Protein 2Q9R (pdb70)

Solvent-accessible surface area: 9948 Å² total

Sequence (192 aa):
KTGFFKRLKALTLPQKQLFATALCQRLPNYQLFSEVCEFGDPAVLSSTALELLWQSLYDPKLKFNIDVVHLQRLEEDNTPEPADFEAYGVYPADAVVAISTLLGAIQGKIEEDIVNISKLSSSTVANYIEAISDVDLVDEALDDDFVFAHEVEEEKELQNSSLLEIIIEENPKITAELVKGLRKDIIETGVSNIGISV

InterPro domains:
  IPR007338 Protein of unknown function DUF416 [PF04222] (7-197)
  IPR023381 YP001051499.1-like domain superfamily [G3DSA:1.20.1590.10] (1-198)

CATH classification: 1.20.1590.10

Structure (mmCIF, N/CA/C/O backbone):
data_2Q9R
#
_entry.id   2Q9R
#
_cell.length_a   68.570
_cell.length_b   77.140
_cell.length_c   87.170
_cell.angle_alpha   90.000
_cell.angle_beta   90.000
_cell.angle_gamma   90.000
#
_symmetry.space_group_name_H-M   'C 2 2 21'
#
loop_
_entity.id
_entity.type
_entity.pdbx_description
1 polymer 'Protein of unknown function'
2 non-polymer 'SULFATE ION'
3 non-polymer 'ACETATE ION'
4 non-polymer 'BENZOIC ACID'
5 non-polymer GLYCEROL
6 water water
#
loop_
_atom_site.group_PDB
_atom_site.id
_atom_site.type_symbol
_atom_site.label_atom_id
_atom_site.label_alt_id
_atom_site.label_comp_id
_atom_site.label_asym_id
_atom_site.label_entity_id
_atom_site.label_seq_id
_atom_site.pdbx_PDB_ins_code
_atom_site.Cartn_x
_atom_site.Cartn_y
_atom_site.Cartn_z
_atom_site.occupancy
_atom_site.B_iso_or_equiv
_atom_site.auth_seq_id
_atom_site.auth_comp_id
_atom_site.auth_asym_id
_atom_site.auth_atom_id
_atom_site.pdbx_PDB_model_num
ATOM 1 N N . LYS A 1 5 ? 29.075 19.289 17.856 1.00 72.10 4 LYS A N 1
ATOM 2 C CA . LYS A 1 5 ? 29.111 18.758 16.454 1.00 73.07 4 LYS A CA 1
ATOM 3 C C . LYS A 1 5 ? 30.329 17.833 16.218 1.00 72.55 4 LYS A C 1
ATOM 4 O O . LYS A 1 5 ? 31.349 17.917 16.918 1.00 71.87 4 LYS A O 1
ATOM 6 N N . THR A 1 6 ? 30.197 16.939 15.237 1.00 71.53 5 THR A N 1
ATOM 7 C CA . THR A 1 6 ? 31.323 16.122 14.766 1.00 69.37 5 THR A CA 1
ATOM 8 C C . THR A 1 6 ? 32.276 17.034 13.984 1.00 66.31 5 THR A C 1
ATOM 9 O O . THR A 1 6 ? 31.859 18.074 13.462 1.00 65.73 5 THR A O 1
ATOM 13 N N . GLY A 1 7 ? 33.553 16.647 13.941 1.00 62.87 6 GLY A N 1
ATOM 14 C CA . GLY A 1 7 ? 34.600 17.438 13.317 1.00 57.02 6 GLY A CA 1
ATOM 15 C C . GLY A 1 7 ? 34.487 17.396 11.805 1.00 53.52 6 GLY A C 1
ATOM 16 O O . GLY A 1 7 ? 33.984 16.439 11.226 1.00 48.01 6 GLY A O 1
ATOM 17 N N . PHE A 1 8 ? 34.959 18.459 11.176 1.00 51.85 7 PHE A N 1
ATOM 18 C CA . PHE A 1 8 ? 34.982 18.549 9.732 1.00 49.42 7 PHE A CA 1
ATOM 19 C C . PHE A 1 8 ? 35.597 17.309 9.077 1.00 47.26 7 PHE A C 1
ATOM 20 O O . PHE A 1 8 ? 35.002 16.741 8.142 1.00 46.45 7 PHE A O 1
ATOM 28 N N . PHE A 1 9 ? 36.753 16.854 9.551 1.00 44.79 8 PHE A N 1
ATOM 29 C CA . PHE A 1 9 ? 37.406 15.734 8.861 1.00 47.42 8 PHE A CA 1
ATOM 30 C C . PHE A 1 9 ? 36.785 14.417 9.159 1.00 46.50 8 PHE A C 1
ATOM 31 O O . PHE A 1 9 ? 36.840 13.521 8.314 1.00 45.58 8 PHE A O 1
ATOM 39 N N . LYS A 1 10 ? 36.209 14.255 10.350 1.00 45.66 9 LYS A N 1
ATOM 40 C CA . LYS A 1 10 ? 35.493 13.008 10.609 1.00 44.18 9 LYS A CA 1
ATOM 41 C C . LYS A 1 10 ? 34.297 12.915 9.625 1.00 44.58 9 LYS A C 1
ATOM 42 O O . LYS A 1 10 ? 33.941 11.826 9.175 1.00 43.60 9 LYS A O 1
ATOM 44 N N . ARG A 1 11 ? 33.703 14.066 9.293 1.00 42.28 10 ARG A N 1
ATOM 45 C CA . ARG A 1 11 ? 32.497 14.135 8.460 1.00 43.98 10 ARG A CA 1
ATOM 46 C C . ARG A 1 11 ? 32.864 13.919 6.996 1.00 43.69 10 ARG A C 1
ATOM 47 O O . ARG A 1 11 ? 32.195 13.183 6.230 1.00 41.77 10 ARG A O 1
ATOM 55 N N . LEU A 1 12 ? 33.993 14.492 6.628 1.00 40.59 11 LEU A N 1
ATOM 56 C CA . LEU A 1 12 ? 34.523 14.319 5.289 1.00 42.99 11 LEU A CA 1
ATOM 57 C C . LEU A 1 12 ? 34.879 12.859 5.055 1.00 41.31 11 LEU A C 1
ATOM 58 O O . LEU A 1 12 ? 34.547 12.270 4.007 1.00 43.32 11 LEU A O 1
ATOM 63 N N . LYS A 1 13 ? 35.515 12.244 6.039 1.00 42.66 12 LYS A N 1
ATOM 64 C CA . LYS A 1 13 ? 35.918 10.842 5.907 1.00 43.92 12 LYS A CA 1
ATOM 65 C C . LYS A 1 13 ? 34.699 9.889 5.877 1.00 43.95 12 LYS A C 1
ATOM 66 O O . LYS A 1 13 ? 34.742 8.825 5.250 1.00 44.22 12 LYS A O 1
ATOM 72 N N . ALA A 1 14 ? 33.630 10.291 6.556 1.00 41.27 13 ALA A N 1
ATOM 73 C CA . ALA A 1 14 ? 32.376 9.531 6.578 1.00 41.63 13 ALA A CA 1
ATOM 74 C C . ALA A 1 14 ? 31.603 9.571 5.256 1.00 41.62 13 ALA A C 1
ATOM 75 O O . ALA A 1 14 ? 30.722 8.758 5.035 1.00 42.15 13 ALA A O 1
ATOM 77 N N . LEU A 1 15 ? 31.956 10.463 4.349 1.00 38.88 14 LEU A N 1
ATOM 78 C CA . LEU A 1 15 ? 31.359 10.430 3.014 1.00 40.99 14 LEU A CA 1
ATOM 79 C C . LEU A 1 15 ? 31.619 9.123 2.257 1.00 45.42 14 LEU A C 1
ATOM 80 O O . LEU A 1 15 ? 32.648 8.454 2.458 1.00 46.98 14 LEU A O 1
ATOM 85 N N . THR A 1 16 ? 30.688 8.761 1.376 1.00 44.71 15 THR A N 1
ATOM 86 C CA . THR A 1 16 ? 30.921 7.666 0.431 1.00 42.47 15 THR A CA 1
ATOM 87 C C . THR A 1 16 ? 31.935 8.136 -0.618 1.00 44.18 15 THR A C 1
ATOM 88 O O . THR A 1 16 ? 32.201 9.358 -0.752 1.00 40.06 15 THR A O 1
ATOM 92 N N . LEU A 1 17 ? 32.505 7.184 -1.354 1.00 41.63 16 LEU A N 1
ATOM 93 C CA . LEU A 1 17 ? 33.461 7.532 -2.416 1.00 44.61 16 LEU A CA 1
ATOM 94 C C . LEU A 1 17 ? 32.916 8.583 -3.409 1.00 43.92 16 LEU A C 1
ATOM 95 O O . LEU A 1 17 ? 33.588 9.575 -3.680 1.00 43.70 16 LEU A O 1
ATOM 100 N N . PRO A 1 18 ? 31.714 8.364 -3.958 1.00 43.10 17 PRO A N 1
ATOM 101 C CA . PRO A 1 18 ? 31.146 9.363 -4.873 1.00 43.13 17 PRO A CA 1
ATOM 102 C C . PRO A 1 18 ? 30.910 10.734 -4.224 1.00 40.97 17 PRO A C 1
ATOM 103 O O . PRO A 1 18 ? 31.186 11.744 -4.861 1.00 40.27 17 PRO A O 1
ATOM 107 N N . GLN A 1 19 ? 30.480 10.764 -2.952 1.00 40.09 18 GLN A N 1
ATOM 108 C CA . GLN A 1 19 ? 30.316 12.009 -2.212 1.00 40.35 18 GLN A CA 1
ATOM 109 C C . GLN A 1 19 ? 31.655 12.754 -2.075 1.00 38.90 18 GLN A C 1
ATOM 110 O O . GLN A 1 19 ? 31.713 13.923 -2.324 1.00 39.71 18 GLN A O 1
ATOM 116 N N . LYS A 1 20 ? 32.703 12.032 -1.665 1.00 40.72 19 LYS A N 1
ATOM 117 C CA . LYS A 1 20 ? 34.081 12.568 -1.615 1.00 41.91 19 LYS A CA 1
ATOM 118 C C . LYS A 1 20 ? 34.574 13.123 -2.950 1.00 40.71 19 LYS A C 1
ATOM 119 O O . LYS A 1 20 ? 35.149 14.234 -3.026 1.00 39.89 19 LYS A O 1
ATOM 125 N N . GLN A 1 21 ? 34.330 12.350 -3.990 1.00 40.60 20 GLN A N 1
ATOM 126 C CA . GLN A 1 21 ? 34.755 12.697 -5.343 1.00 42.43 20 GLN A CA 1
ATOM 127 C C . GLN A 1 21 ? 34.092 13.975 -5.812 1.00 41.41 20 GLN A C 1
ATOM 128 O O . GLN A 1 21 ? 34.753 14.874 -6.398 1.00 41.47 20 GLN A O 1
ATOM 134 N N . LEU A 1 22 ? 32.794 14.104 -5.526 1.00 41.51 21 LEU A N 1
ATOM 135 C CA . LEU A 1 22 ? 32.081 15.363 -5.810 1.00 39.83 21 LEU A CA 1
ATOM 136 C C . LEU A 1 22 ? 32.692 16.565 -5.075 1.00 39.39 21 LEU A C 1
ATOM 137 O O . LEU A 1 22 ? 32.964 17.636 -5.687 1.00 38.29 21 LEU A O 1
ATOM 142 N N . PHE A 1 23 ? 32.857 16.412 -3.757 1.00 41.09 22 PHE A N 1
ATOM 143 C CA . PHE A 1 23 ? 33.483 17.437 -2.912 1.00 41.14 22 PHE A CA 1
ATOM 144 C C . PHE A 1 23 ? 34.820 17.928 -3.500 1.00 41.67 22 PHE A C 1
ATOM 145 O O . PHE A 1 23 ? 35.072 19.143 -3.639 1.00 37.74 22 PHE A O 1
ATOM 153 N N . ALA A 1 24 ? 35.692 16.967 -3.799 1.00 40.43 23 ALA A N 1
ATOM 154 C CA . ALA A 1 24 ? 37.045 17.242 -4.318 1.00 40.61 23 ALA A CA 1
ATOM 155 C C . ALA A 1 24 ? 37.019 17.825 -5.743 1.00 37.85 23 ALA A C 1
ATOM 156 O O . ALA A 1 24 ? 37.780 18.751 -6.080 1.00 40.86 23 ALA A O 1
ATOM 158 N N . THR A 1 25 ? 36.112 17.342 -6.578 1.00 36.43 24 THR A N 1
ATOM 159 C CA . THR A 1 25 ? 35.949 17.902 -7.927 1.00 36.85 24 THR A CA 1
ATOM 160 C C . THR A 1 25 ? 35.574 19.374 -7.852 1.00 38.69 24 THR A C 1
ATOM 161 O O . THR A 1 25 ? 36.186 20.179 -8.533 1.00 40.02 24 THR A O 1
ATOM 165 N N . ALA A 1 26 ? 34.578 19.689 -7.019 1.00 36.30 25 ALA A N 1
ATOM 166 C CA . ALA A 1 26 ? 34.134 21.077 -6.815 1.00 38.89 25 ALA A CA 1
ATOM 167 C C . ALA A 1 26 ? 35.304 21.986 -6.338 1.00 40.51 25 ALA A C 1
ATOM 168 O O . ALA A 1 26 ? 35.483 23.120 -6.817 1.00 46.43 25 ALA A O 1
ATOM 170 N N . LEU A 1 27 ? 36.066 21.524 -5.351 1.00 42.39 26 LEU A N 1
ATOM 171 C CA . LEU A 1 27 ? 37.265 22.242 -4.931 1.00 42.68 26 LEU A CA 1
ATOM 172 C C . LEU A 1 27 ? 38.302 22.409 -6.057 1.00 40.33 26 LEU A C 1
ATOM 173 O O . LEU A 1 27 ? 38.949 23.420 -6.144 1.00 34.73 26 LEU A O 1
ATOM 178 N N . CYS A 1 28 ? 38.475 21.434 -6.919 1.00 39.56 27 CYS A N 1
ATOM 179 C CA . CYS A 1 28 ? 39.493 21.550 -7.958 1.00 43.44 27 CYS A CA 1
ATOM 180 C C . CYS A 1 28 ? 39.060 22.547 -8.994 1.00 42.53 27 CYS A C 1
ATOM 181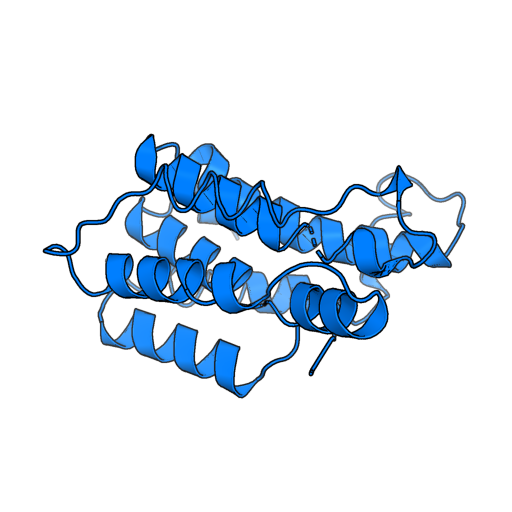 O O . CYS A 1 28 ? 39.875 23.264 -9.513 1.00 42.83 27 CYS A O 1
ATOM 184 N N . GLN A 1 29 ? 37.763 22.555 -9.306 1.00 41.35 28 GLN A N 1
ATOM 185 C CA . GLN A 1 29 ? 37.219 23.494 -10.243 1.00 40.15 28 GLN A CA 1
ATOM 186 C C . GLN A 1 29 ? 37.467 24.919 -9.745 1.00 41.94 28 GLN A C 1
ATOM 187 O O . GLN A 1 29 ? 37.816 25.762 -10.509 1.00 39.40 28 GLN A O 1
ATOM 193 N N . ARG A 1 30 ? 37.268 25.150 -8.462 1.00 41.64 29 ARG A N 1
ATOM 194 C CA . ARG A 1 30 ? 37.409 26.463 -7.872 1.00 42.38 29 ARG A CA 1
ATOM 195 C C . ARG A 1 30 ? 38.831 27.060 -7.963 1.00 39.39 29 ARG A C 1
ATOM 196 O O . ARG A 1 30 ? 38.992 28.268 -8.038 1.00 45.70 29 ARG A O 1
ATOM 212 N N . LEU A 1 32 ? 40.858 26.691 -10.612 1.00 39.22 31 LEU A N 1
ATOM 213 C CA . LEU A 1 32 ? 41.279 26.944 -11.982 1.00 39.18 31 LEU A CA 1
ATOM 214 C C . LEU A 1 32 ? 41.781 28.377 -12.305 1.00 41.40 31 LEU A C 1
ATOM 215 O O . LEU A 1 32 ? 42.757 28.548 -13.037 1.00 41.81 31 LEU A O 1
ATOM 220 N N . PRO A 1 33 ? 41.070 29.408 -11.843 1.00 42.29 32 PRO A N 1
ATOM 221 C CA . PRO A 1 33 ? 41.547 30.771 -12.130 1.00 42.73 32 PRO A CA 1
ATOM 222 C C . PRO A 1 33 ? 42.994 31.047 -11.738 1.00 42.35 32 PRO A C 1
ATOM 223 O O . PRO A 1 33 ? 43.672 31.857 -12.372 1.00 42.35 32 PRO A O 1
ATOM 227 N N . ASN A 1 34 ? 43.466 30.385 -10.691 1.00 39.84 33 ASN A N 1
ATOM 228 C CA . ASN A 1 34 ? 44.821 30.552 -10.278 1.00 40.52 33 ASN A CA 1
ATOM 229 C C . ASN A 1 34 ? 45.772 30.114 -11.398 1.00 40.51 33 ASN A C 1
ATOM 230 O O . ASN A 1 34 ? 46.757 30.784 -11.689 1.00 42.34 33 ASN A O 1
ATOM 235 N N . TYR A 1 35 ? 45.492 28.973 -12.010 1.00 39.41 34 TYR A N 1
ATOM 236 C CA . TYR A 1 35 ? 46.350 28.456 -13.092 1.00 42.94 34 TYR A CA 1
ATOM 237 C C . TYR A 1 35 ? 46.218 29.377 -14.301 1.00 42.94 34 TYR A C 1
ATOM 238 O O . TYR A 1 35 ? 47.213 29.795 -14.906 1.00 42.01 34 TYR A O 1
ATOM 247 N N . GLN A 1 36 ? 44.986 29.804 -14.575 1.00 43.13 35 GLN A N 1
ATOM 248 C CA . GLN A 1 36 ? 44.731 30.650 -15.727 1.00 44.69 35 GLN A CA 1
ATOM 249 C C . GLN A 1 36 ? 45.500 31.966 -15.614 1.00 43.84 35 GLN A C 1
ATOM 250 O O . GLN A 1 36 ? 46.110 32.421 -16.584 1.00 44.22 35 GLN A O 1
ATOM 256 N N . LEU A 1 37 ? 45.449 32.582 -14.447 1.00 42.40 36 LEU A N 1
ATOM 257 C CA . LEU A 1 37 ? 46.109 33.865 -14.261 1.00 42.97 36 LEU A CA 1
ATOM 258 C C . LEU A 1 37 ? 47.637 33.705 -14.408 1.00 43.20 36 LEU A C 1
ATOM 259 O O . LEU A 1 37 ? 48.283 34.438 -15.134 1.00 46.14 36 LEU A O 1
ATOM 264 N N . PHE A 1 38 ? 48.206 32.740 -13.698 1.00 42.59 37 PHE A N 1
ATO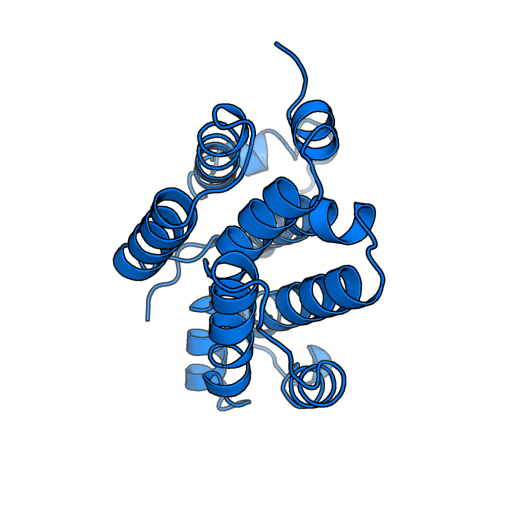M 265 C CA . PHE A 1 38 ? 49.625 32.481 -13.784 1.00 42.04 37 PHE A CA 1
ATOM 266 C C . PHE A 1 38 ? 50.083 32.257 -15.236 1.00 40.42 37 PHE A C 1
ATOM 267 O O . PHE A 1 38 ? 51.120 32.768 -15.676 1.00 38.17 37 PHE A O 1
ATOM 275 N N . SER A 1 39 ? 49.312 31.458 -15.950 1.00 41.38 38 SER A N 1
ATOM 276 C CA . SER A 1 39 ? 49.674 31.018 -17.277 1.00 44.47 38 SER A CA 1
ATOM 277 C C . SER A 1 39 ? 49.736 32.196 -18.220 1.00 46.12 38 SER A C 1
ATOM 278 O O . SER A 1 39 ? 50.613 32.281 -19.094 1.00 46.75 38 SER A O 1
ATOM 281 N N . GLU A 1 40 ? 48.798 33.110 -18.028 1.00 45.83 39 GLU A N 1
ATOM 282 C CA . GLU A 1 40 ? 48.693 34.264 -18.859 1.00 47.19 39 GLU A CA 1
ATOM 283 C C . GLU A 1 40 ? 49.799 35.248 -18.524 1.00 46.54 39 GLU A C 1
ATOM 284 O O . GLU A 1 40 ? 50.468 35.754 -19.404 1.00 44.36 39 GLU A O 1
ATOM 290 N N . VAL A 1 41 ? 50.009 35.491 -17.235 1.00 44.04 40 VAL A N 1
ATOM 291 C CA . VAL A 1 41 ? 50.997 36.443 -16.791 1.00 45.08 40 VAL A CA 1
ATOM 292 C C . VAL A 1 41 ? 52.424 35.947 -17.021 1.00 44.72 40 VAL A C 1
ATOM 293 O O . VAL A 1 41 ? 53.279 36.692 -17.427 1.00 46.06 40 VAL A O 1
ATOM 297 N N . CYS A 1 42 ? 52.686 34.701 -16.699 1.00 45.55 41 CYS A N 1
ATOM 298 C CA . CYS A 1 42 ? 54.045 34.186 -16.800 1.00 44.90 41 CYS A CA 1
ATOM 299 C C . CYS A 1 42 ? 54.308 33.439 -18.120 1.00 45.13 41 CYS A C 1
ATOM 300 O O . CYS A 1 42 ? 55.398 32.943 -18.310 1.00 41.99 41 CYS A O 1
ATOM 303 N N . GLU A 1 43 ? 53.312 33.403 -19.011 1.00 44.55 42 GLU A N 1
ATOM 304 C CA . GLU A 1 43 ? 53.426 32.822 -20.361 1.00 47.26 42 GLU A CA 1
ATOM 305 C C . GLU A 1 43 ? 53.911 31.381 -20.259 1.00 46.29 42 GLU A C 1
ATOM 306 O O . GLU A 1 43 ? 54.929 31.015 -20.832 1.00 45.36 42 GLU A O 1
ATOM 312 N N . PHE A 1 44 ? 53.183 30.600 -19.461 1.00 43.77 43 PHE A N 1
ATOM 313 C CA . PHE A 1 44 ? 53.477 29.200 -19.236 1.00 43.79 43 PHE A CA 1
ATOM 314 C C . PHE A 1 44 ? 52.216 28.353 -19.347 1.00 42.56 43 PHE A C 1
ATOM 315 O O . PHE A 1 44 ? 51.180 28.702 -18.801 1.00 45.24 43 PHE A O 1
ATOM 323 N N . GLY A 1 45 ? 52.325 27.234 -20.054 1.00 42.38 44 GLY A N 1
ATOM 324 C CA . GLY A 1 45 ? 51.362 26.144 -19.948 1.00 41.86 44 GLY A CA 1
ATOM 325 C C . GLY A 1 45 ? 50.101 26.382 -20.735 1.00 42.14 44 GLY A C 1
ATOM 326 O O . GLY A 1 45 ? 49.928 27.411 -21.390 1.00 43.73 44 GLY A O 1
ATOM 327 N N . ASP A 1 46 ? 49.200 25.429 -20.649 1.00 41.04 45 ASP A N 1
ATOM 328 C CA . ASP A 1 46 ? 47.955 25.495 -21.378 1.00 43.96 45 ASP A CA 1
ATOM 329 C C . ASP A 1 46 ? 46.765 25.155 -20.463 1.00 42.62 45 ASP A C 1
ATOM 330 O O . ASP A 1 46 ? 46.515 23.972 -20.185 1.00 41.65 45 ASP A O 1
ATOM 335 N N . PRO A 1 47 ? 46.023 26.176 -20.013 1.00 44.00 46 PRO A N 1
ATOM 336 C CA . PRO A 1 47 ? 44.875 25.961 -19.104 1.00 44.65 46 PRO A CA 1
ATOM 337 C C . PRO A 1 47 ? 43.791 25.003 -19.599 1.00 46.57 46 PRO A C 1
ATOM 338 O O . PRO A 1 47 ? 43.109 24.374 -18.781 1.00 46.24 46 PRO A O 1
ATOM 342 N N . ALA A 1 48 ? 43.684 24.842 -20.917 1.00 42.26 47 ALA A N 1
ATOM 343 C CA . ALA A 1 48 ? 42.698 23.939 -21.521 1.00 42.05 47 ALA A CA 1
ATOM 344 C C . ALA A 1 48 ? 42.949 22.476 -21.142 1.00 39.70 47 ALA A C 1
ATOM 345 O O . ALA A 1 48 ? 42.040 21.639 -21.164 1.00 42.88 47 ALA A O 1
ATOM 347 N N . VAL A 1 49 ? 44.195 22.150 -20.814 1.00 41.27 48 VAL A N 1
ATOM 348 C CA . VAL A 1 49 ? 44.519 20.797 -20.348 1.00 39.70 48 VAL A CA 1
ATOM 349 C C . VAL A 1 49 ? 43.840 20.511 -19.004 1.00 43.99 48 VAL A C 1
ATOM 350 O O . VAL A 1 49 ? 43.308 19.397 -18.782 1.00 42.14 48 VAL A O 1
ATOM 354 N N . LEU A 1 50 ? 43.838 21.521 -18.127 1.00 42.82 49 LEU A N 1
ATOM 355 C CA . LEU A 1 50 ? 43.175 21.444 -16.833 1.00 43.26 49 LEU A CA 1
ATOM 356 C C . LEU A 1 50 ? 41.660 21.492 -17.008 1.00 44.97 49 LEU A C 1
ATOM 357 O O . LEU A 1 50 ? 40.962 20.713 -16.377 1.00 44.73 49 LEU A O 1
ATOM 362 N N . SER A 1 51 ? 41.139 22.381 -17.861 1.00 45.39 50 SER A N 1
ATOM 363 C CA A SER A 1 51 ? 39.689 22.450 -18.023 0.50 45.43 50 SER A CA 1
ATOM 364 C CA B SER A 1 51 ? 39.693 22.473 -18.102 0.50 45.22 50 SER A CA 1
ATOM 365 C C . SER A 1 51 ? 39.121 21.188 -18.683 1.00 44.84 50 SER A C 1
ATOM 366 O O . SER A 1 51 ? 38.015 20.786 -18.347 1.00 43.50 50 SER A O 1
ATOM 371 N N . THR A 1 52 ? 39.877 20.566 -19.593 1.00 44.70 51 THR A N 1
ATOM 372 C CA . THR A 1 52 ? 39.475 19.306 -20.205 1.00 44.58 51 THR A CA 1
ATOM 373 C C . THR A 1 52 ? 39.419 18.195 -19.163 1.00 43.02 51 THR A C 1
ATOM 374 O O . THR A 1 52 ? 38.475 17.418 -19.125 1.00 43.27 51 THR A O 1
ATOM 378 N N . ALA A 1 53 ? 40.451 18.106 -18.339 1.00 43.00 52 ALA A N 1
ATOM 379 C CA . ALA A 1 53 ? 40.438 17.177 -17.228 1.00 42.39 52 ALA A CA 1
ATOM 380 C C . ALA A 1 53 ? 39.240 17.438 -16.307 1.00 40.47 52 ALA A C 1
ATOM 381 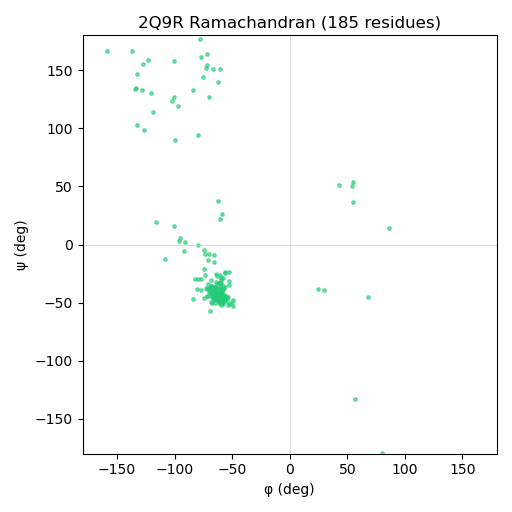O O . ALA A 1 53 ? 38.530 16.511 -15.908 1.00 44.46 52 ALA A O 1
ATOM 383 N N . LEU A 1 54 ? 38.980 18.694 -16.009 1.00 41.99 53 LEU A N 1
ATOM 384 C CA . LEU A 1 54 ? 37.845 19.018 -15.129 1.00 42.25 53 LEU A CA 1
ATOM 385 C C . LEU A 1 54 ? 36.486 18.573 -15.688 1.00 42.01 53 LEU A C 1
ATOM 386 O O . LEU A 1 54 ? 35.637 18.097 -14.944 1.00 43.86 53 LEU A O 1
ATOM 391 N N . GLU A 1 55 ? 36.284 18.748 -16.989 1.00 42.06 54 GLU A N 1
ATOM 392 C CA . GLU A 1 55 ? 35.046 18.433 -17.624 1.00 41.60 54 GLU A CA 1
ATOM 393 C C . GLU A 1 55 ? 34.821 16.921 -17.590 1.00 41.15 54 GLU A C 1
ATOM 394 O O . GLU A 1 55 ? 33.718 16.472 -17.339 1.00 38.65 54 GLU A O 1
ATOM 400 N N . LEU A 1 56 ? 35.894 16.155 -17.788 1.00 37.32 55 LEU A N 1
ATOM 401 C CA . LEU A 1 56 ? 35.855 14.710 -17.634 1.00 39.41 55 LEU A CA 1
ATOM 402 C C . LEU A 1 56 ? 35.592 14.309 -16.181 1.00 39.00 55 LEU A C 1
ATOM 403 O O . LEU A 1 56 ? 34.840 13.380 -15.931 1.00 40.14 55 LEU A O 1
ATOM 408 N N . LEU A 1 57 ? 36.161 15.020 -15.205 1.00 41.49 56 LEU A N 1
ATOM 409 C CA . LEU A 1 57 ? 35.831 14.726 -13.804 1.00 41.63 56 LEU A CA 1
ATOM 410 C C . LEU A 1 57 ? 34.352 15.008 -13.506 1.00 42.88 56 LEU A C 1
ATOM 411 O O . LEU A 1 57 ? 33.690 14.225 -12.806 1.00 47.53 56 LEU A O 1
ATOM 416 N N . TRP A 1 58 ? 33.829 16.109 -14.025 1.00 44.71 57 TRP A N 1
ATOM 417 C CA . TRP A 1 58 ? 32.404 16.388 -13.834 1.00 43.48 57 TRP A CA 1
ATOM 418 C C . TRP A 1 58 ? 31.557 15.281 -14.475 1.00 44.56 57 TRP A C 1
ATOM 419 O O . TRP A 1 58 ? 30.625 14.769 -13.846 1.00 44.25 57 TRP A O 1
ATOM 430 N N . GLN A 1 59 ? 31.867 14.938 -15.731 1.00 44.34 58 GLN A N 1
ATOM 431 C CA . GLN A 1 59 ? 31.118 13.899 -16.428 1.00 46.36 58 GLN A CA 1
ATOM 432 C C . GLN A 1 59 ? 31.193 12.557 -15.722 1.00 46.68 58 GLN A C 1
ATOM 433 O O . GLN A 1 59 ? 30.236 11.765 -15.757 1.00 47.39 58 GLN A O 1
ATOM 439 N N . SER A 1 60 ? 32.328 12.269 -15.093 1.00 45.87 59 SER A N 1
ATOM 440 C CA . SER A 1 60 ? 32.457 11.015 -14.336 1.00 45.69 59 SER A CA 1
ATOM 441 C C . SER A 1 60 ? 31.436 10.913 -13.232 1.00 46.24 59 SER A C 1
ATOM 442 O O . SER A 1 60 ? 31.005 9.797 -12.865 1.00 44.60 59 SER A O 1
ATOM 445 N N . LEU A 1 61 ? 31.054 12.062 -12.695 1.00 47.31 60 LEU A N 1
ATOM 446 C CA . LEU A 1 61 ? 30.040 12.091 -11.648 1.00 50.83 60 LEU A CA 1
ATOM 447 C C . LEU A 1 61 ? 28.615 11.976 -12.192 1.00 51.81 60 LEU A C 1
ATOM 448 O O . LEU A 1 61 ? 27.757 11.497 -11.476 1.00 51.31 60 LEU A O 1
ATOM 453 N N . TYR A 1 62 ? 28.359 12.445 -13.418 1.00 56.43 61 TYR A N 1
ATOM 454 C CA . TYR A 1 62 ? 27.024 12.316 -14.075 1.00 57.68 61 TYR A CA 1
ATOM 455 C C . TYR A 1 62 ? 26.770 10.955 -14.712 1.00 54.07 61 TYR A C 1
ATOM 456 O O . TYR A 1 62 ? 25.640 10.464 -14.734 1.00 51.90 61 TYR A O 1
ATOM 465 N N . ASP A 1 63 ? 27.813 10.402 -15.318 1.00 51.74 62 ASP A N 1
ATOM 466 C CA . ASP A 1 63 ? 27.664 9.371 -16.343 1.00 53.17 62 ASP A CA 1
ATOM 467 C C . ASP A 1 63 ? 28.491 8.144 -16.018 1.00 53.14 62 ASP A C 1
ATOM 468 O O . ASP A 1 63 ? 29.697 8.110 -16.274 1.00 52.50 62 ASP A O 1
ATOM 473 N N . PRO A 1 64 ? 27.832 7.129 -15.446 1.00 57.03 63 PRO A N 1
ATOM 474 C CA . PRO A 1 64 ? 28.480 5.873 -15.080 1.00 58.96 63 PRO A CA 1
ATOM 475 C C . PRO A 1 64 ? 29.023 5.117 -16.294 1.00 59.07 63 PRO A C 1
ATOM 476 O O . PRO A 1 64 ? 29.992 4.367 -16.153 1.00 58.11 63 PRO A O 1
ATOM 480 N N . LYS A 1 65 ? 28.414 5.329 -17.470 1.00 59.02 64 LYS A N 1
ATOM 481 C CA . LYS A 1 65 ? 28.951 4.779 -18.727 1.00 59.40 64 LYS A CA 1
ATOM 482 C C . LYS A 1 65 ? 30.262 5.462 -19.195 1.00 58.62 64 LYS A C 1
ATOM 483 O O . LYS A 1 65 ? 30.884 4.985 -20.126 1.00 59.55 64 LYS A O 1
ATOM 486 N N . LEU A 1 66 ? 30.694 6.556 -18.556 1.00 56.43 65 LEU A N 1
ATOM 487 C CA . LEU A 1 66 ? 31.913 7.258 -19.006 1.00 55.22 65 LEU A CA 1
ATOM 488 C C . LEU A 1 66 ? 33.223 6.514 -18.773 1.00 52.97 65 LEU A C 1
ATOM 489 O O . LEU A 1 66 ? 33.528 6.110 -17.659 1.00 54.78 65 LEU A O 1
ATOM 494 N N . LYS A 1 67 ? 34.009 6.366 -19.832 1.00 49.19 66 LYS A N 1
ATOM 495 C CA . LYS A 1 67 ? 35.390 5.888 -19.713 1.00 49.65 66 LYS A CA 1
ATOM 496 C C . LYS A 1 67 ? 36.320 6.781 -20.513 1.00 47.03 66 LYS A C 1
ATOM 497 O O . LYS A 1 67 ? 35.931 7.311 -21.557 1.00 43.35 66 LYS A O 1
ATOM 500 N N . PHE A 1 68 ? 37.538 6.943 -20.026 1.00 43.58 67 PHE A N 1
ATOM 501 C CA . PHE A 1 68 ? 38.552 7.700 -20.755 1.00 43.73 67 PHE A CA 1
ATOM 502 C C . PHE A 1 68 ? 39.927 7.307 -20.270 1.00 45.07 67 PHE A C 1
ATOM 503 O O . PHE A 1 68 ? 40.056 6.661 -19.238 1.00 45.34 67 PHE A O 1
ATOM 511 N N . ASN A 1 69 ? 40.946 7.704 -21.023 1.00 45.46 68 ASN A N 1
ATOM 512 C CA . ASN A 1 69 ? 42.329 7.429 -20.687 1.00 47.02 68 ASN A CA 1
ATOM 513 C C . ASN A 1 69 ? 42.939 8.343 -19.633 1.00 45.24 68 ASN A C 1
ATOM 514 O O . ASN A 1 69 ? 43.480 9.399 -19.960 1.00 46.43 68 ASN A O 1
ATOM 519 N N . ILE A 1 70 ? 42.901 7.912 -18.376 1.00 41.77 69 ILE A N 1
ATOM 520 C CA . ILE A 1 70 ? 43.398 8.716 -17.281 1.00 41.91 69 ILE A CA 1
ATOM 521 C C . ILE A 1 70 ? 44.901 9.034 -17.375 1.00 39.87 69 ILE A C 1
ATOM 522 O O . ILE A 1 70 ? 45.320 10.171 -17.172 1.00 41.42 69 ILE A O 1
ATOM 527 N N . ASP A 1 71 ? 45.708 8.025 -17.690 1.00 39.54 70 ASP A N 1
ATOM 528 C CA . ASP A 1 71 ? 47.144 8.183 -17.772 1.00 38.36 70 ASP A CA 1
ATOM 529 C C . ASP A 1 71 ? 47.553 9.233 -18.768 1.00 39.45 70 ASP A C 1
ATOM 530 O O . ASP A 1 71 ? 48.485 9.995 -18.513 1.00 44.32 70 ASP A O 1
ATOM 535 N N . VAL A 1 72 ? 46.857 9.321 -19.896 1.00 40.30 71 VAL A N 1
ATOM 536 C CA A VAL A 1 72 ? 47.248 10.328 -20.881 0.50 41.20 71 VAL A CA 1
ATOM 537 C CA B VAL A 1 72 ? 47.153 10.330 -20.912 0.50 39.99 71 VAL A CA 1
ATOM 538 C C . VAL A 1 72 ? 46.963 11.725 -20.332 1.00 38.85 71 VAL A C 1
ATOM 539 O O . VAL A 1 72 ? 47.782 12.613 -20.486 1.00 39.76 71 VAL A O 1
ATOM 546 N N . HIS A 1 73 ? 45.851 11.900 -19.647 1.00 42.53 72 HIS A N 1
ATOM 547 C CA . HIS A 1 73 ? 45.601 13.167 -18.962 1.00 42.48 72 HIS A CA 1
ATOM 548 C C . HIS A 1 73 ? 46.584 13.476 -17.845 1.00 43.06 72 HIS A C 1
ATOM 549 O O . HIS A 1 73 ? 47.005 14.628 -17.702 1.00 42.10 72 HIS A O 1
ATOM 556 N N . LEU A 1 74 ? 46.937 12.463 -17.046 1.00 44.73 73 LEU A N 1
ATOM 557 C CA . LEU A 1 74 ? 47.952 12.617 -16.000 1.00 43.84 73 LEU A CA 1
ATOM 558 C C . LEU A 1 74 ? 49.277 13.063 -16.602 1.00 44.59 73 LEU A C 1
ATOM 559 O O . LEU A 1 74 ? 49.958 13.927 -16.065 1.00 43.16 73 LEU A O 1
ATOM 564 N N . GLN A 1 75 ? 49.637 12.496 -17.745 1.00 45.94 74 GLN A N 1
ATOM 565 C CA . GLN A 1 75 ? 50.865 12.912 -18.400 1.00 45.07 74 GLN A CA 1
ATOM 566 C C . GLN A 1 75 ? 50.793 14.336 -18.925 1.00 44.38 74 GLN A C 1
ATOM 567 O O . GLN A 1 75 ? 51.753 15.092 -18.810 1.00 45.13 74 GLN A O 1
ATOM 573 N N . ARG A 1 76 ? 49.673 14.707 -19.530 1.00 44.24 75 ARG A N 1
ATOM 574 C CA . ARG A 1 76 ? 49.502 16.095 -19.994 1.00 44.87 75 ARG A CA 1
ATOM 575 C C . ARG A 1 76 ? 49.481 17.078 -18.838 1.00 44.15 75 ARG A C 1
ATOM 576 O O . ARG A 1 76 ? 50.051 18.170 -18.929 1.00 41.83 75 ARG A O 1
ATOM 584 N N . LEU A 1 77 ? 48.824 16.692 -17.757 1.00 42.81 76 LEU A N 1
ATOM 585 C CA . LEU A 1 77 ? 48.842 17.523 -16.563 1.00 42.61 76 LEU A CA 1
ATOM 586 C C . LEU A 1 77 ? 50.276 17.756 -16.069 1.00 42.83 76 LEU A C 1
ATOM 587 O O . LEU A 1 77 ? 50.655 18.897 -15.783 1.00 43.72 76 LEU A O 1
ATOM 592 N N . GLU A 1 78 ? 51.071 16.690 -15.989 1.00 43.62 77 GLU A N 1
ATOM 593 C CA A GLU A 1 78 ? 52.434 16.840 -15.509 0.50 44.85 77 GLU A CA 1
ATOM 594 C CA B GLU A 1 78 ? 52.469 16.770 -15.568 0.50 45.19 77 GLU A CA 1
ATOM 595 C C . GLU A 1 78 ? 53.240 17.741 -16.451 1.00 45.28 77 GLU A C 1
ATOM 596 O O . GLU A 1 78 ? 53.959 18.615 -15.971 1.00 43.48 77 GLU A O 1
ATOM 607 N N . ASP A 1 79 ? 53.074 17.576 -17.768 1.00 45.60 78 ASP A N 1
ATOM 608 C CA . ASP A 1 79 ? 53.760 18.425 -18.750 1.00 44.77 78 ASP A CA 1
ATOM 609 C C . ASP A 1 79 ? 53.434 19.892 -18.553 1.00 44.44 78 ASP A C 1
ATOM 610 O O . ASP A 1 79 ? 54.233 20.762 -18.863 1.00 45.96 78 ASP A O 1
ATOM 615 N N . ASN A 1 80 ? 52.251 20.163 -18.032 1.00 42.51 79 ASN A N 1
ATOM 616 C CA . ASN A 1 80 ? 51.816 21.531 -17.770 1.00 41.60 79 ASN A CA 1
ATOM 617 C C . ASN A 1 80 ? 51.932 22.003 -16.309 1.00 44.05 79 ASN A C 1
ATOM 618 O O . ASN A 1 80 ? 51.302 23.002 -15.910 1.00 40.28 79 ASN A O 1
ATOM 623 N N . THR A 1 81 ? 52.704 21.274 -15.516 1.00 43.50 80 THR A N 1
ATOM 624 C CA . THR A 1 81 ? 52.898 21.631 -14.126 1.00 42.11 80 THR A CA 1
ATOM 625 C C . THR A 1 81 ? 54.214 22.410 -14.074 1.00 44.60 80 THR A C 1
ATOM 626 O O . THR A 1 81 ? 55.260 21.881 -14.458 1.00 42.88 80 THR A O 1
ATOM 630 N N . PRO A 1 82 ? 54.163 23.674 -13.632 1.00 43.09 81 PRO A N 1
ATOM 631 C CA . PRO A 1 82 ? 55.410 24.436 -13.613 1.00 45.98 81 PRO A CA 1
ATOM 632 C C . PRO A 1 82 ? 56.367 24.079 -12.435 1.00 47.03 81 PRO A C 1
ATOM 633 O O . PRO A 1 82 ? 55.966 23.475 -11.409 1.00 46.21 81 PRO A O 1
ATOM 637 N N . GLU A 1 83 ? 57.623 24.461 -12.630 1.00 48.19 82 GLU A N 1
ATOM 638 C CA . GLU A 1 83 ? 58.673 24.302 -11.644 1.00 49.66 82 GLU A CA 1
ATOM 639 C C . GLU A 1 83 ? 58.904 25.628 -10.989 1.00 47.18 82 GLU A C 1
ATOM 640 O O . GLU A 1 83 ? 59.222 26.584 -11.676 1.00 45.11 82 GLU A O 1
ATOM 646 N N . PRO A 1 84 ? 58.796 25.689 -9.655 1.00 46.59 83 PRO A N 1
ATOM 647 C CA . PRO A 1 84 ? 59.023 26.961 -8.975 1.00 43.92 83 PRO A CA 1
ATOM 648 C C . PRO A 1 84 ? 60.404 27.555 -9.186 1.00 43.01 83 PRO A C 1
ATOM 649 O O . PRO A 1 84 ? 60.537 28.769 -9.195 1.00 42.07 83 PRO A O 1
ATOM 653 N N . ALA A 1 85 ? 61.421 26.722 -9.404 1.00 40.72 84 ALA A N 1
ATOM 654 C CA . ALA A 1 85 ? 62.737 27.250 -9.747 1.00 41.04 84 ALA A CA 1
ATOM 655 C C . ALA A 1 85 ? 62.711 28.158 -10.980 1.00 44.33 84 ALA A C 1
ATOM 656 O O . ALA A 1 85 ? 63.603 29.004 -11.161 1.00 44.66 84 ALA A O 1
ATOM 658 N N . ASP A 1 86 ? 61.709 27.987 -11.840 1.00 43.40 85 ASP A N 1
ATOM 659 C CA . ASP A 1 86 ? 61.744 28.667 -13.135 1.00 45.00 85 ASP A CA 1
ATOM 660 C C . ASP A 1 86 ? 61.052 30.019 -13.134 1.00 45.20 85 ASP A C 1
ATOM 661 O O . ASP A 1 86 ? 61.112 30.719 -14.149 1.00 42.41 85 ASP A O 1
ATOM 666 N N . PHE A 1 87 ? 60.406 30.373 -12.013 1.00 44.68 86 PHE A N 1
ATOM 667 C CA . PHE A 1 87 ? 59.598 31.604 -11.913 1.00 45.05 86 PHE A CA 1
ATOM 668 C C . PHE A 1 87 ? 59.862 32.380 -10.649 1.00 44.32 86 PHE A C 1
ATOM 669 O O . PHE A 1 87 ? 59.908 31.796 -9.589 1.00 45.77 86 PHE A O 1
ATOM 677 N N . GLU A 1 88 ? 60.032 33.698 -10.767 1.00 44.76 87 GLU A N 1
ATOM 678 C CA . GLU A 1 88 ? 60.101 34.578 -9.596 1.00 46.41 87 GLU A CA 1
ATOM 679 C C . GLU A 1 88 ? 58.714 34.950 -9.064 1.00 43.22 87 GLU A C 1
ATOM 680 O O . GLU A 1 88 ? 58.559 35.233 -7.884 1.00 40.96 87 GLU A O 1
ATOM 686 N N . ALA A 1 89 ? 57.728 34.997 -9.943 1.00 42.51 88 ALA A N 1
ATOM 687 C CA . ALA A 1 89 ? 56.362 35.351 -9.551 1.00 43.91 88 ALA A CA 1
ATOM 688 C C . ALA A 1 89 ? 55.799 34.334 -8.557 1.00 43.80 88 ALA A C 1
ATOM 689 O O . ALA A 1 89 ? 56.027 33.143 -8.702 1.00 47.59 88 ALA A O 1
ATOM 691 N N . TYR A 1 90 ? 55.068 34.823 -7.549 1.00 45.36 89 TYR A N 1
ATOM 692 C CA . TYR A 1 90 ? 54.470 33.979 -6.517 1.00 46.07 89 TYR A CA 1
ATOM 693 C C . TYR A 1 90 ? 53.448 32.984 -7.134 1.00 45.16 89 TYR A C 1
ATOM 694 O O . TYR A 1 90 ? 53.277 31.864 -6.628 1.00 41.91 89 TYR A O 1
ATOM 703 N N . GLY A 1 91 ? 52.767 33.416 -8.198 1.00 42.47 90 GLY A N 1
ATOM 704 C CA . GLY A 1 91 ? 51.692 32.637 -8.829 1.00 40.93 90 GLY A CA 1
ATOM 705 C C . GLY A 1 91 ? 52.057 31.221 -9.215 1.00 40.32 90 GLY A C 1
ATOM 706 O O . GLY A 1 91 ? 51.177 30.342 -9.330 1.00 38.31 90 GLY A O 1
ATOM 707 N N . VAL A 1 92 ? 53.339 30.953 -9.406 1.00 38.68 91 VAL A N 1
ATOM 708 C CA . VAL A 1 92 ? 53.764 29.588 -9.670 1.00 39.70 91 VAL A CA 1
ATOM 709 C C . VAL A 1 92 ? 53.225 28.632 -8.599 1.00 41.44 91 VAL A C 1
ATOM 710 O O . VAL A 1 92 ? 52.842 27.508 -8.907 1.00 39.52 91 VAL A O 1
ATOM 714 N N . TYR A 1 93 ? 53.136 29.098 -7.344 1.00 41.51 92 TYR A N 1
ATOM 715 C CA . TYR A 1 93 ? 52.714 28.244 -6.261 1.00 39.64 92 TYR A CA 1
ATOM 716 C C . TYR A 1 93 ? 51.237 27.848 -6.324 1.00 41.47 92 TYR A C 1
ATOM 717 O O . TYR A 1 93 ? 50.932 26.666 -6.336 1.00 39.86 92 TYR A O 1
ATOM 726 N N . PRO A 1 94 ? 50.313 28.816 -6.343 1.00 41.37 93 PRO A N 1
ATOM 727 C CA . PRO A 1 94 ? 48.927 28.381 -6.547 1.00 41.32 93 PRO A CA 1
ATOM 728 C C . PRO A 1 94 ? 48.634 27.661 -7.878 1.00 43.64 93 PRO A C 1
ATOM 729 O O . PRO A 1 94 ? 47.764 26.772 -7.915 1.00 42.03 93 PRO A O 1
ATOM 733 N N . ALA A 1 95 ? 49.320 28.043 -8.955 1.00 44.35 94 ALA A N 1
ATOM 734 C CA . ALA A 1 95 ? 49.166 27.368 -10.252 1.00 43.38 94 ALA A CA 1
ATOM 735 C C . ALA A 1 95 ? 49.560 25.900 -10.141 1.00 42.84 94 ALA A C 1
ATOM 736 O O . ALA A 1 95 ? 48.810 25.027 -10.569 1.00 42.49 94 ALA A O 1
ATOM 746 N N . ASP A 1 97 ? 49.645 24.098 -7.456 1.00 46.29 96 ASP A N 1
ATOM 747 C CA . ASP A 1 97 ? 48.719 23.455 -6.535 1.00 44.98 96 ASP A CA 1
ATOM 748 C C . ASP A 1 97 ? 47.432 23.066 -7.271 1.00 41.62 96 ASP A C 1
ATOM 749 O O . ASP A 1 97 ? 46.899 22.006 -7.041 1.00 41.65 96 ASP A O 1
ATOM 754 N N . ALA A 1 98 ? 46.981 23.938 -8.170 1.00 41.35 97 ALA A N 1
ATOM 755 C CA . ALA A 1 98 ? 45.777 23.717 -8.984 1.00 40.79 97 ALA A CA 1
ATOM 756 C C . ALA A 1 98 ? 45.918 22.501 -9.873 1.00 44.05 97 ALA A C 1
ATOM 757 O O . ALA A 1 98 ? 45.045 21.642 -9.889 1.00 43.66 97 ALA A O 1
ATOM 759 N N . VAL A 1 99 ? 47.019 22.434 -10.612 1.00 43.19 98 VAL A N 1
ATOM 760 C CA . VAL A 1 99 ? 47.225 21.280 -11.529 1.00 45.92 98 VAL A CA 1
ATOM 761 C C . VAL A 1 99 ? 47.521 20.022 -10.699 1.00 44.61 98 VAL A C 1
ATOM 762 O O . VAL A 1 99 ? 46.976 18.920 -10.989 1.00 41.47 98 VAL A O 1
ATOM 766 N N . VAL A 1 100 ? 48.271 20.170 -9.603 1.00 43.48 99 VAL A N 1
ATOM 767 C CA . VAL A 1 100 ? 48.617 18.995 -8.785 1.00 45.10 99 VAL A CA 1
ATOM 768 C C . VAL A 1 100 ? 47.370 18.391 -8.081 1.00 43.56 99 VAL A C 1
ATOM 769 O O . VAL A 1 100 ? 47.234 17.155 -7.948 1.00 46.88 99 VAL A O 1
ATOM 773 N N . ALA A 1 101 ? 46.454 19.242 -7.662 1.00 43.22 100 ALA A N 1
ATOM 774 C CA . ALA A 1 101 ? 45.134 18.781 -7.147 1.00 40.83 100 ALA A CA 1
ATOM 775 C C . ALA A 1 101 ? 44.354 17.926 -8.146 1.00 41.22 100 ALA A C 1
ATOM 776 O O . ALA A 1 101 ? 43.801 16.899 -7.806 1.00 42.68 100 ALA A O 1
ATOM 778 N N . ILE A 1 102 ? 44.281 18.398 -9.382 1.00 43.38 101 ILE A N 1
ATOM 779 C CA . ILE A 1 102 ? 43.565 17.685 -10.413 1.00 42.55 101 ILE A CA 1
ATOM 780 C C . ILE A 1 102 ? 44.265 16.364 -10.664 1.00 41.61 101 ILE A C 1
ATOM 781 O O . ILE A 1 102 ? 43.597 15.313 -10.740 1.00 39.48 101 ILE A O 1
ATOM 786 N N . SER A 1 103 ? 45.593 16.391 -10.738 1.00 39.81 102 SER A N 1
ATOM 787 C CA . SER A 1 103 ? 46.345 15.159 -10.940 1.00 42.26 102 SER A CA 1
ATOM 788 C C . SER A 1 103 ? 46.112 14.166 -9.804 1.00 42.19 102 SER A C 1
ATOM 789 O O . SER A 1 103 ? 45.916 12.989 -10.050 1.00 43.93 102 SER A O 1
ATOM 792 N N . THR A 1 104 ? 46.201 14.646 -8.560 1.00 44.00 103 THR A N 1
ATOM 793 C CA . THR A 1 104 ? 45.948 13.829 -7.366 1.00 41.94 103 THR A CA 1
ATOM 794 C C . THR A 1 104 ? 44.530 13.218 -7.388 1.00 41.18 103 THR A C 1
ATOM 795 O O . THR A 1 104 ? 44.351 12.042 -7.156 1.00 41.89 103 THR A O 1
ATOM 799 N N . LEU A 1 105 ? 43.528 14.017 -7.720 1.00 43.70 104 LEU A N 1
ATOM 800 C CA . LEU A 1 105 ? 42.150 13.493 -7.793 1.00 43.12 104 LEU A CA 1
ATOM 801 C C . LEU A 1 105 ? 41.951 12.430 -8.879 1.00 45.79 104 LEU A C 1
ATOM 802 O O . LEU A 1 105 ? 41.306 11.379 -8.634 1.00 43.21 104 LEU A O 1
ATOM 807 N N . LEU A 1 106 ? 42.446 12.700 -10.094 1.00 45.73 105 LEU A N 1
ATOM 808 C CA . LEU A 1 106 ? 42.390 11.705 -11.150 1.00 44.89 105 LEU A CA 1
ATOM 809 C C . LEU A 1 106 ? 43.139 10.447 -10.733 1.00 45.24 105 LEU A C 1
ATOM 810 O O . LEU A 1 106 ? 42.667 9.339 -10.959 1.00 43.24 105 LEU A O 1
ATOM 815 N N . GLY A 1 107 ? 44.297 10.615 -10.103 1.00 45.31 106 GLY A N 1
ATOM 816 C CA . GLY A 1 107 ? 45.065 9.456 -9.638 1.00 46.85 106 GLY A CA 1
ATOM 817 C C . GLY A 1 107 ? 44.345 8.663 -8.563 1.00 48.52 106 GLY A C 1
ATOM 818 O O . GLY A 1 107 ? 44.405 7.440 -8.549 1.00 49.51 106 GLY A O 1
ATOM 819 N N . ALA A 1 108 ? 43.634 9.363 -7.687 1.00 49.64 107 ALA A N 1
ATOM 820 C CA . ALA A 1 108 ? 42.881 8.738 -6.600 1.00 51.14 107 ALA A CA 1
ATOM 821 C C . ALA A 1 108 ? 41.668 7.956 -7.114 1.00 49.80 107 ALA A C 1
ATOM 822 O O . ALA A 1 108 ? 41.397 6.858 -6.645 1.00 50.37 107 ALA A O 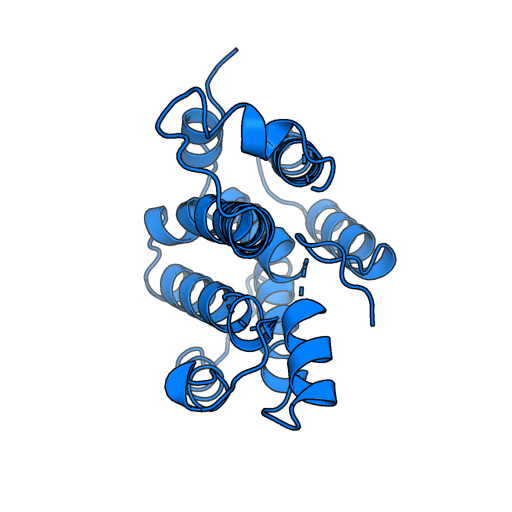1
ATOM 824 N N . ILE A 1 109 ? 40.970 8.529 -8.096 1.00 51.37 108 ILE A N 1
ATOM 825 C CA . ILE A 1 109 ? 39.861 7.900 -8.810 1.00 51.85 108 ILE A CA 1
ATOM 826 C C . ILE A 1 109 ? 40.315 6.614 -9.470 1.00 54.29 108 ILE A C 1
ATOM 827 O O . ILE A 1 109 ? 39.635 5.593 -9.406 1.00 55.53 108 ILE A O 1
ATOM 832 N N . GLN A 1 110 ? 41.494 6.662 -10.078 1.00 56.12 109 GLN A N 1
ATOM 833 C CA . GLN A 1 110 ? 42.043 5.511 -10.774 1.00 56.58 109 GLN A CA 1
ATOM 834 C C . GLN A 1 110 ? 42.349 4.382 -9.787 1.00 56.14 109 GLN A C 1
ATOM 835 O O . GLN A 1 110 ? 42.064 3.221 -10.068 1.00 54.11 109 GLN A O 1
ATOM 841 N N . GLY A 1 111 ? 42.915 4.734 -8.633 1.00 56.55 110 GLY A N 1
ATOM 842 C CA . GLY A 1 111 ? 43.272 3.762 -7.601 1.00 57.22 110 GLY A CA 1
ATOM 843 C C . GLY A 1 111 ? 42.246 3.542 -6.495 1.00 58.68 110 GLY A C 1
ATOM 844 O O . GLY A 1 111 ? 42.519 2.817 -5.546 1.00 60.38 110 GLY A O 1
ATOM 845 N N . LYS A 1 112 ? 41.068 4.150 -6.614 1.00 59.78 111 LYS A N 1
ATOM 846 C CA . LYS A 1 112 ? 40.066 4.190 -5.535 1.00 59.33 111 LYS A CA 1
ATOM 847 C C . LYS A 1 112 ? 40.732 4.472 -4.176 1.00 59.83 111 LYS A C 1
ATOM 848 O O . LYS A 1 112 ? 40.509 3.747 -3.204 1.00 60.90 111 LYS A O 1
ATOM 851 N N . ILE A 1 113 ? 41.545 5.532 -4.118 1.00 56.96 112 ILE A N 1
ATOM 852 C CA . ILE A 1 113 ? 42.268 5.889 -2.908 1.00 56.28 112 ILE A CA 1
ATOM 853 C C . ILE A 1 113 ? 41.514 7.016 -2.198 1.00 53.75 112 ILE A C 1
ATOM 854 O O . ILE A 1 113 ? 41.753 8.185 -2.456 1.00 49.92 112 ILE A O 1
ATOM 859 N N . GLU A 1 114 ? 40.597 6.657 -1.309 1.00 53.91 113 GLU A N 1
ATOM 860 C CA . GLU A 1 114 ? 39.755 7.658 -0.650 1.00 55.19 113 GLU A CA 1
ATOM 861 C C . GLU A 1 114 ? 40.543 8.719 0.125 1.00 54.19 113 GLU A C 1
ATOM 862 O O . GLU A 1 114 ? 40.136 9.886 0.139 1.00 50.65 113 GLU A O 1
ATOM 868 N N . GLU A 1 115 ? 41.663 8.315 0.746 1.00 53.62 114 GLU A N 1
ATOM 869 C CA . GLU A 1 115 ? 42.511 9.248 1.512 1.00 53.29 114 GLU A CA 1
ATOM 870 C C . GLU A 1 115 ? 42.917 10.443 0.661 1.00 51.98 114 GLU A C 1
ATOM 871 O O . GLU A 1 115 ? 42.793 11.597 1.088 1.00 51.49 114 GLU A O 1
ATOM 874 N N . ASP A 1 116 ? 43.406 10.162 -0.546 1.00 49.15 115 ASP A N 1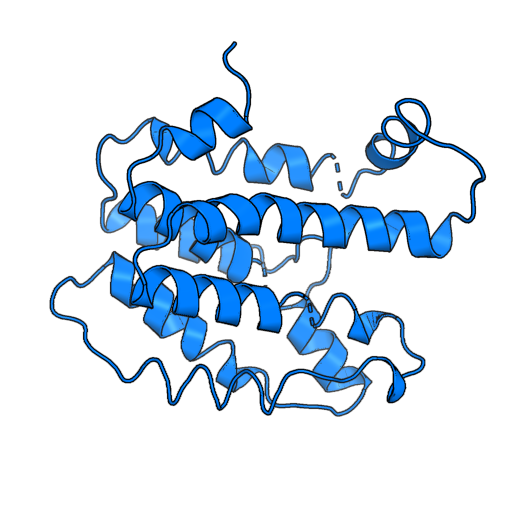
ATOM 875 C CA . ASP A 1 116 ? 43.897 11.227 -1.410 1.00 52.35 115 ASP A CA 1
ATOM 876 C C . ASP A 1 116 ? 42.808 12.205 -1.836 1.00 50.85 115 ASP A C 1
ATOM 877 O O . ASP A 1 116 ? 43.078 13.392 -2.102 1.00 48.36 115 ASP A O 1
ATOM 882 N N . ILE A 1 117 ? 41.596 11.678 -1.979 1.00 50.54 116 ILE A N 1
ATOM 883 C CA . ILE A 1 117 ? 40.452 12.485 -2.361 1.00 48.65 116 ILE A CA 1
ATOM 884 C C . ILE A 1 117 ? 40.142 13.423 -1.211 1.00 46.03 116 ILE A C 1
ATOM 885 O O . ILE A 1 117 ? 39.991 14.594 -1.427 1.00 50.44 116 ILE A O 1
ATOM 890 N N . VAL A 1 118 ? 40.053 12.884 -0.003 1.00 48.59 117 VAL A N 1
ATOM 891 C CA . VAL A 1 118 ? 39.811 13.643 1.208 1.00 49.23 117 VAL A CA 1
ATOM 892 C C . VAL A 1 118 ? 40.890 14.732 1.337 1.00 49.10 117 VAL A C 1
ATOM 893 O O . VAL A 1 118 ? 40.561 15.847 1.601 1.00 48.10 117 VAL A O 1
ATOM 897 N N . ASN A 1 119 ? 42.156 14.393 1.104 1.00 50.11 118 ASN A N 1
ATOM 898 C CA . ASN A 1 119 ? 43.259 15.372 1.236 1.00 50.93 118 ASN A CA 1
ATOM 899 C C . ASN A 1 119 ? 43.280 16.534 0.251 1.00 48.17 118 ASN A C 1
ATOM 900 O O . ASN A 1 119 ? 44.055 17.471 0.432 1.00 49.09 118 ASN A O 1
ATOM 905 N N . ILE A 1 120 ? 42.417 16.501 -0.766 1.00 47.42 119 ILE A N 1
ATOM 906 C CA . ILE A 1 120 ? 42.228 17.659 -1.617 1.00 43.60 119 ILE A CA 1
ATOM 907 C C . ILE A 1 120 ? 41.731 18.795 -0.774 1.00 45.39 119 ILE A C 1
ATOM 908 O O . ILE A 1 120 ? 41.975 19.987 -1.114 1.00 39.63 119 ILE A O 1
ATOM 913 N N . SER A 1 121 ? 41.047 18.479 0.352 1.00 46.57 120 SER A N 1
ATOM 914 C CA . SER A 1 121 ? 40.631 19.555 1.306 1.00 42.21 120 SER A CA 1
ATOM 915 C C . SER A 1 121 ? 41.807 20.368 1.865 1.00 45.51 120 SER A C 1
ATOM 916 O O . SER A 1 121 ? 41.756 21.603 1.937 1.00 42.68 120 SER A O 1
ATOM 919 N N . LYS A 1 122 ? 42.824 19.658 2.325 1.00 44.79 121 LYS A N 1
ATOM 920 C CA . LYS A 1 122 ? 44.037 20.255 2.853 1.00 45.86 121 LYS A CA 1
ATOM 921 C C . LYS A 1 122 ? 44.841 21.000 1.792 1.00 46.69 121 LYS A C 1
ATOM 922 O O . LYS A 1 122 ? 45.456 22.036 2.049 1.00 44.84 121 LYS A O 1
ATOM 928 N N . LEU A 1 123 ? 44.855 20.478 0.576 1.00 44.65 122 LEU A N 1
ATOM 929 C CA . LEU A 1 123 ? 45.571 21.138 -0.484 1.00 45.47 122 LEU A CA 1
ATOM 930 C C . LEU A 1 123 ? 44.950 22.508 -0.704 1.00 47.04 122 LEU A C 1
ATOM 931 O O . LEU A 1 123 ? 45.643 23.533 -0.747 1.00 47.20 122 LEU A O 1
ATOM 936 N N . SER A 1 124 ? 43.617 22.540 -0.740 1.00 45.69 123 SER A N 1
ATOM 937 C CA . SER A 1 124 ? 42.905 23.786 -0.984 1.00 41.71 123 SER A CA 1
ATOM 938 C C . SER A 1 124 ? 43.163 24.772 0.117 1.00 42.55 123 SER A C 1
ATOM 939 O O . SER A 1 124 ? 43.453 25.928 -0.184 1.00 43.50 123 SER A O 1
ATOM 942 N N . SER A 1 125 ? 43.059 24.327 1.381 1.00 40.87 124 SER A N 1
ATOM 943 C CA . SER A 1 125 ? 43.249 25.228 2.469 1.00 41.77 124 SER A CA 1
ATOM 944 C C . SER A 1 125 ? 44.709 25.665 2.621 1.00 40.99 124 SER A C 1
ATOM 945 O O . SER A 1 125 ? 44.988 26.810 3.011 1.00 38.88 124 SER A O 1
ATOM 948 N N . SER A 1 126 ? 45.646 24.787 2.324 1.00 40.50 125 SER A N 1
ATOM 949 C CA . SER A 1 126 ? 47.049 25.183 2.423 1.00 42.92 125 SER A CA 1
ATOM 950 C C . SER A 1 126 ? 47.427 26.260 1.427 1.00 41.06 125 SER A C 1
ATOM 951 O O . SER A 1 126 ? 48.256 27.112 1.722 1.00 44.20 125 SER A O 1
ATOM 954 N N . THR A 1 127 ? 46.858 26.192 0.225 1.00 41.05 126 THR A N 1
ATOM 955 C CA . THR A 1 127 ? 47.109 27.217 -0.767 1.00 41.12 126 THR A CA 1
ATOM 956 C C . THR A 1 127 ? 46.765 28.581 -0.183 1.00 40.63 126 THR A C 1
ATOM 957 O O . THR A 1 127 ? 47.520 29.565 -0.308 1.00 40.54 126 THR A O 1
ATOM 961 N N . VAL A 1 128 ? 45.637 28.628 0.495 1.00 41.38 127 VAL A N 1
ATOM 962 C CA . VAL A 1 128 ? 45.181 29.900 1.125 1.00 39.96 127 VAL A CA 1
ATOM 963 C C . VAL A 1 128 ? 46.092 30.342 2.293 1.00 43.86 127 VAL A C 1
ATOM 964 O O . VAL A 1 128 ? 46.480 31.511 2.386 1.00 42.42 127 VAL A O 1
ATOM 968 N N . ALA A 1 129 ? 46.455 29.417 3.173 1.00 43.44 128 ALA A N 1
ATOM 969 C CA . ALA A 1 129 ? 47.389 29.776 4.255 1.00 41.88 128 ALA A CA 1
ATOM 970 C C . ALA A 1 129 ? 48.733 30.253 3.709 1.00 44.11 128 ALA A C 1
ATOM 971 O O . ALA A 1 129 ? 49.319 31.163 4.266 1.00 43.05 128 ALA A O 1
ATOM 973 N N . ASN A 1 130 ? 49.226 29.631 2.635 1.00 47.65 129 ASN A N 1
ATOM 974 C CA . ASN A 1 130 ? 50.557 29.938 2.105 1.00 46.02 129 ASN A CA 1
ATOM 975 C C . ASN A 1 130 ? 50.571 31.320 1.494 1.00 45.97 129 ASN A C 1
ATOM 976 O O . ASN A 1 130 ? 51.538 32.069 1.657 1.00 46.76 129 ASN A O 1
ATOM 981 N N . TYR A 1 131 ? 49.465 31.659 0.838 1.00 45.50 130 TYR A N 1
ATOM 982 C CA . TYR A 1 131 ? 49.231 32.991 0.291 1.00 46.27 130 TYR A CA 1
ATOM 983 C C . TYR A 1 131 ? 49.296 34.044 1.381 1.00 45.94 130 TYR A C 1
ATOM 984 O O . TYR A 1 131 ? 50.036 35.008 1.253 1.00 44.62 130 TYR A O 1
ATOM 993 N N . ILE A 1 132 ? 48.544 33.828 2.463 1.00 45.08 131 ILE A N 1
ATOM 994 C CA . ILE A 1 132 ? 48.531 34.738 3.618 1.00 44.35 131 ILE A CA 1
ATOM 995 C C . ILE A 1 132 ? 49.898 34.805 4.266 1.00 43.42 131 ILE A C 1
ATOM 996 O O . ILE A 1 132 ? 50.404 35.894 4.556 1.00 44.62 131 ILE A O 1
ATOM 1001 N N . GLU A 1 133 ? 50.514 33.643 4.447 1.00 45.68 132 GLU A N 1
ATOM 1002 C CA . GLU A 1 133 ? 51.807 33.563 5.150 1.00 46.94 132 GLU A CA 1
ATOM 1003 C C . GLU A 1 133 ? 52.977 34.089 4.303 1.00 47.75 132 GLU A C 1
ATOM 1004 O O . GLU A 1 133 ? 53.961 34.585 4.855 1.00 46.04 132 GLU A O 1
ATOM 1010 N N . ALA A 1 134 ? 52.844 34.028 2.981 1.00 48.90 133 ALA A N 1
ATOM 1011 C CA . ALA A 1 134 ? 53.862 34.519 2.039 1.00 51.12 133 ALA A CA 1
ATOM 1012 C C . ALA A 1 134 ? 54.225 35.965 2.312 1.00 51.70 133 ALA A C 1
ATOM 1013 O O . ALA A 1 134 ? 55.365 36.345 2.323 1.00 47.85 133 ALA A O 1
ATOM 1015 N N . ILE A 1 135 ? 53.200 36.767 2.513 1.00 55.36 134 ILE A N 1
ATOM 1016 C CA . ILE A 1 135 ? 53.352 38.209 2.673 1.00 57.52 134 ILE A CA 1
ATOM 1017 C C . ILE A 1 135 ? 53.702 38.551 4.133 1.00 53.54 134 ILE A C 1
ATOM 1018 O O . ILE A 1 135 ? 54.652 39.284 4.409 1.00 54.06 134 ILE A O 1
ATOM 1022 N N . SER A 1 136 ? 52.962 37.948 5.051 1.00 47.75 135 SER A N 1
ATOM 1023 C CA . SER A 1 136 ? 52.986 38.324 6.461 1.00 46.65 135 SER A CA 1
ATOM 1024 C C . SER A 1 136 ? 54.342 38.436 7.131 1.00 44.85 135 SER A C 1
ATOM 1025 O O . SER A 1 136 ? 54.612 39.393 7.865 1.00 41.44 135 SER A O 1
ATOM 1028 N N . ASP A 1 137 ? 55.154 37.400 6.953 1.00 48.28 136 ASP A N 1
ATOM 1029 C CA . ASP A 1 137 ? 56.487 37.345 7.541 1.00 49.73 136 ASP A CA 1
ATOM 1030 C C . ASP A 1 137 ? 56.426 37.565 9.048 1.00 45.94 136 ASP A C 1
ATOM 1031 O O . ASP A 1 137 ? 57.137 38.394 9.603 1.00 45.48 136 ASP A O 1
ATOM 1036 N N . VAL A 1 138 ? 55.544 36.819 9.702 1.00 45.70 137 VAL A N 1
ATOM 1037 C CA . VAL A 1 138 ? 55.416 36.855 11.157 1.00 47.54 137 VAL A CA 1
ATOM 1038 C C . VAL A 1 138 ? 56.122 35.665 11.795 1.00 53.31 137 VAL A C 1
ATOM 1039 O O . VAL A 1 138 ? 56.316 34.624 11.160 1.00 54.02 137 VAL A O 1
ATOM 1043 N N . ASP A 1 139 ? 56.459 35.828 13.068 1.00 54.99 138 ASP A N 1
ATOM 1044 C CA . ASP A 1 139 ? 57.175 34.804 13.812 1.00 57.99 138 ASP A CA 1
ATOM 1045 C C . ASP A 1 139 ? 56.266 33.808 14.542 1.00 58.46 138 ASP A C 1
ATOM 1046 O O . ASP A 1 139 ? 56.781 32.906 15.199 1.00 60.81 138 ASP A O 1
ATOM 1051 N N . LEU A 1 140 ? 54.941 33.944 14.386 1.00 55.84 139 LEU A N 1
ATOM 1052 C CA . LEU A 1 140 ? 53.946 33.166 15.144 1.00 50.43 139 LEU A CA 1
ATOM 1053 C C . LEU A 1 140 ? 53.984 31.702 14.799 1.00 49.83 139 LEU A C 1
ATOM 1054 O O . LEU A 1 140 ? 54.312 31.337 13.678 1.00 50.26 139 LEU A O 1
ATOM 1059 N N . VAL A 1 141 ? 53.609 30.861 15.756 1.00 49.61 140 VAL A N 1
ATOM 1060 C CA . VAL A 1 141 ? 53.505 29.423 15.528 1.00 46.89 140 VAL A CA 1
ATOM 1061 C C . VAL A 1 141 ? 52.252 28.850 16.162 1.00 47.49 140 VAL A C 1
ATOM 1062 O O . VAL A 1 141 ? 51.576 29.498 16.948 1.00 45.97 140 VAL A O 1
ATOM 1066 N N . ASP A 1 142 ? 51.926 27.626 15.774 1.00 48.05 141 ASP A N 1
ATOM 1067 C CA . ASP A 1 142 ? 50.908 26.853 16.452 1.00 49.63 141 ASP A CA 1
ATOM 1068 C C . ASP A 1 142 ? 49.599 27.641 16.460 1.00 49.70 141 ASP A C 1
ATOM 1069 O O . ASP A 1 142 ? 49.199 28.146 15.416 1.00 50.27 141 ASP A O 1
ATOM 1074 N N . GLU A 1 143 ? 48.929 27.736 17.609 1.00 48.60 142 GLU A N 1
ATOM 1075 C CA . GLU A 1 143 ? 47.552 28.255 17.652 1.00 48.99 142 GLU A CA 1
ATOM 1076 C C . GLU A 1 143 ? 47.545 29.734 17.320 1.00 45.88 142 GLU A C 1
ATOM 1077 O O . GLU A 1 143 ? 46.630 30.221 16.667 1.00 49.64 142 GLU A O 1
ATOM 1079 N N . ALA A 1 144 ? 48.580 30.447 17.747 1.00 44.13 143 ALA A N 1
ATOM 1080 C CA . ALA A 1 144 ? 48.664 31.869 17.528 1.00 42.10 143 ALA A CA 1
ATOM 1081 C C . ALA A 1 144 ? 48.719 32.151 16.015 1.00 44.26 143 ALA A C 1
ATOM 1082 O O . ALA A 1 144 ? 48.034 33.055 15.516 1.00 45.06 143 ALA A O 1
ATOM 1084 N N . LEU A 1 145 ? 49.525 31.371 15.294 1.00 46.46 144 LEU A N 1
ATOM 1085 C CA . LEU A 1 145 ? 49.600 31.491 13.826 1.00 44.93 144 LEU A CA 1
ATOM 1086 C C . LEU A 1 145 ? 48.238 31.193 13.199 1.00 45.59 144 LEU A C 1
ATOM 1087 O O . LEU A 1 145 ? 47.798 31.886 12.277 1.00 44.17 144 LEU A O 1
ATOM 1092 N N . ASP A 1 146 ? 47.581 30.149 13.694 1.00 47.36 145 ASP A N 1
ATOM 1093 C CA A ASP A 1 146 ? 46.276 29.742 13.180 0.70 47.30 145 ASP A CA 1
ATOM 1094 C CA B ASP A 1 146 ? 46.288 29.751 13.154 0.30 45.30 145 ASP A CA 1
ATOM 1095 C C . ASP A 1 146 ? 45.282 30.892 13.318 1.00 45.15 145 ASP A C 1
ATOM 1096 O O . ASP A 1 146 ? 44.574 31.250 12.368 1.00 42.71 145 ASP A O 1
ATOM 1105 N N . ASP A 1 147 ? 45.212 31.479 14.505 1.00 44.94 146 ASP A N 1
ATOM 1106 C CA . ASP A 1 147 ? 44.327 32.632 14.714 1.00 45.64 146 ASP A CA 1
ATOM 1107 C C . ASP A 1 147 ? 44.665 33.809 13.795 1.00 44.98 146 ASP A C 1
ATOM 1108 O O . ASP A 1 147 ? 43.779 34.506 13.286 1.00 43.29 146 ASP A O 1
ATOM 1113 N N . PHE A 1 148 ? 45.960 34.056 13.628 1.00 44.00 147 PHE A N 1
ATOM 1114 C CA . PHE A 1 148 ? 4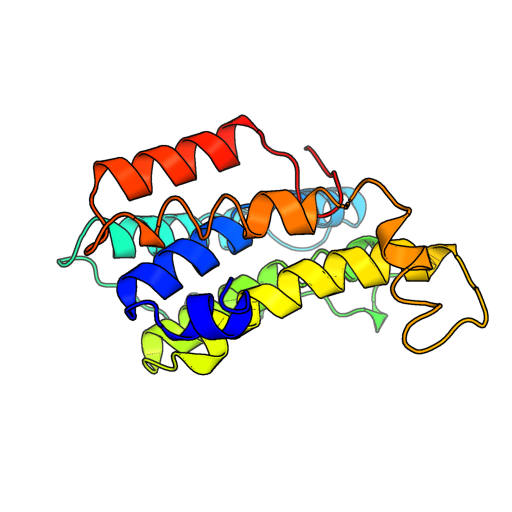6.411 35.116 12.742 1.00 40.56 147 PHE A CA 1
ATOM 1115 C C . PHE A 1 148 ? 45.978 34.858 11.300 1.00 40.03 147 PHE A C 1
ATOM 1116 O O . PHE A 1 148 ? 45.464 35.744 10.621 1.00 41.09 147 PHE A O 1
ATOM 1124 N N . VAL A 1 149 ? 46.156 33.632 10.839 1.00 40.58 148 VAL A N 1
ATOM 1125 C CA . VAL A 1 149 ? 45.710 33.279 9.491 1.00 38.73 148 VAL A CA 1
ATOM 1126 C C . VAL A 1 149 ? 44.183 33.475 9.350 1.00 40.69 148 VAL A C 1
ATOM 1127 O O . VAL A 1 149 ? 43.696 34.056 8.355 1.00 40.90 148 VAL A O 1
ATOM 1131 N N . PHE A 1 150 ? 43.412 33.045 10.344 1.00 40.83 149 PHE A N 1
ATOM 1132 C CA . PHE A 1 150 ? 41.955 33.155 10.235 1.00 40.18 149 PHE A CA 1
ATOM 1133 C C . PHE A 1 150 ? 41.425 34.569 10.401 1.00 42.61 149 PHE A C 1
ATOM 1134 O O . PHE A 1 150 ? 40.237 34.798 10.174 1.00 41.67 149 PHE A O 1
ATOM 1142 N N . ALA A 1 151 ? 42.278 35.527 10.779 1.00 40.40 150 ALA A N 1
ATOM 1143 C CA . ALA A 1 151 ? 41.866 36.928 10.833 1.00 39.75 150 ALA A CA 1
ATOM 1144 C C . ALA A 1 151 ? 41.764 37.499 9.425 1.00 39.93 150 ALA A C 1
ATOM 1145 O O . ALA A 1 151 ? 41.401 38.651 9.260 1.00 38.37 150 ALA A O 1
ATOM 1147 N N . HIS A 1 152 ? 42.149 36.710 8.417 1.00 37.85 151 HIS A N 1
ATOM 1148 C CA . HIS A 1 152 ? 42.130 37.169 7.041 1.00 40.43 151 HIS A CA 1
ATOM 1149 C C . HIS A 1 152 ? 40.886 36.627 6.356 1.00 43.03 151 HIS A C 1
ATOM 1150 O O . HIS A 1 152 ? 40.650 35.457 6.380 1.00 37.15 151 HIS A O 1
ATOM 1157 N N . GLU A 1 153 ? 40.100 37.502 5.753 1.00 44.46 152 GLU A N 1
ATOM 1158 C CA . GLU A 1 153 ? 38.803 37.102 5.212 1.00 45.21 152 GLU A CA 1
ATOM 1159 C C . GLU A 1 153 ? 38.868 35.943 4.198 1.00 45.31 152 GLU A C 1
ATOM 1160 O O . GLU A 1 153 ? 37.978 35.078 4.163 1.00 40.28 152 GLU A O 1
ATOM 1166 N N . VAL A 1 154 ? 39.907 35.914 3.378 1.00 41.68 153 VAL A N 1
ATOM 1167 C CA . VAL A 1 154 ? 40.050 34.832 2.422 1.00 43.42 153 VAL A CA 1
ATOM 1168 C C . VAL A 1 154 ? 40.110 33.451 3.108 1.00 43.87 153 VAL A C 1
ATOM 1169 O O . VAL A 1 154 ? 39.575 32.475 2.577 1.00 42.75 153 VAL A O 1
ATOM 1181 N N . GLU A 1 156 ? 38.740 32.710 6.125 1.00 42.87 155 GLU A N 1
ATOM 1182 C CA . GLU A 1 156 ? 37.423 32.490 6.694 1.00 43.25 155 GLU A CA 1
ATOM 1183 C C . GLU A 1 156 ? 36.470 32.031 5.602 1.00 42.48 155 GLU A C 1
ATOM 1184 O O . GLU A 1 156 ? 35.632 31.185 5.838 1.00 44.73 155 GLU A O 1
ATOM 1190 N N . GLU A 1 157 ? 36.608 32.592 4.405 1.00 43.77 156 GLU A N 1
ATOM 1191 C CA . GLU A 1 157 ? 35.816 32.192 3.244 1.00 44.09 156 GLU A CA 1
ATOM 1192 C C . GLU A 1 157 ? 36.114 30.771 2.807 1.00 42.91 156 GLU A C 1
ATOM 1193 O O . GLU A 1 157 ? 35.209 29.998 2.494 1.00 40.05 156 GLU A O 1
ATOM 1199 N N . GLU A 1 158 ? 37.390 30.417 2.788 1.00 40.99 157 GLU A N 1
ATOM 1200 C CA . GLU A 1 158 ? 37.772 29.037 2.542 1.00 41.48 157 GLU A CA 1
ATOM 1201 C C . GLU A 1 158 ? 37.077 28.066 3.489 1.00 41.80 157 GLU A C 1
ATOM 1202 O O . GLU A 1 158 ? 36.451 27.090 3.054 1.00 41.52 157 GLU A O 1
ATOM 1208 N N . LYS A 1 159 ? 37.171 28.337 4.784 1.00 42.20 158 LYS A N 1
ATOM 1209 C CA . LYS A 1 159 ? 36.469 27.521 5.775 1.00 43.44 158 LYS A CA 1
ATOM 1210 C C . LYS A 1 159 ? 34.972 27.435 5.565 1.00 43.69 158 LYS A C 1
ATOM 1211 O O . LYS A 1 159 ? 34.384 26.341 5.688 1.00 41.41 158 LYS A O 1
ATOM 1217 N N . GLU A 1 160 ? 34.348 28.584 5.303 1.00 41.44 159 GLU A N 1
ATOM 1218 C CA . GLU A 1 160 ? 32.908 28.650 5.067 1.00 47.68 159 GLU A CA 1
ATOM 1219 C C . GLU A 1 160 ? 32.481 27.922 3.788 1.00 46.74 159 GLU A C 1
ATOM 1220 O O . GLU A 1 160 ? 31.518 27.158 3.796 1.00 40.62 159 GLU A O 1
ATOM 1226 N N . LEU A 1 161 ? 33.214 28.115 2.698 1.00 45.32 160 LEU A N 1
ATOM 1227 C CA . LEU A 1 161 ? 32.899 27.403 1.472 1.00 44.32 160 LEU A CA 1
ATOM 1228 C C . LEU A 1 161 ? 33.090 25.880 1.630 1.00 44.15 160 LEU A C 1
ATOM 1229 O O . LEU A 1 161 ? 32.217 25.111 1.257 1.00 43.21 160 LEU A O 1
ATOM 1234 N N . GLN A 1 162 ? 34.201 25.431 2.198 1.00 41.48 161 GLN A N 1
ATOM 1235 C CA . GLN A 1 162 ? 34.382 23.984 2.397 1.00 41.34 161 GLN A CA 1
ATOM 1236 C C . GLN A 1 162 ? 33.298 23.380 3.311 1.00 43.24 161 GLN A C 1
ATOM 1237 O O . GLN A 1 162 ? 32.833 22.278 3.062 1.00 40.74 161 GLN A O 1
ATOM 1243 N N . ASN A 1 163 ? 32.889 24.106 4.353 1.00 42.50 162 ASN A N 1
ATOM 1244 C CA . ASN A 1 163 ? 31.811 23.613 5.208 1.00 45.94 162 ASN A CA 1
ATOM 1245 C C . ASN A 1 163 ? 30.461 23.537 4.523 1.00 44.03 162 ASN A C 1
ATOM 1246 O O . ASN A 1 163 ? 29.728 22.556 4.674 1.00 42.27 162 ASN A O 1
ATOM 1251 N N . SER A 1 164 ? 30.128 24.602 3.817 1.00 45.89 163 SER A N 1
ATOM 1252 C CA A SER A 1 164 ? 28.870 24.674 3.081 0.50 46.35 163 SER A CA 1
ATOM 1253 C CA B SER A 1 164 ? 28.874 24.690 3.062 0.50 46.04 163 SER A CA 1
ATOM 1254 C C . SER A 1 164 ? 28.788 23.606 1.992 1.00 44.97 163 SER A C 1
ATOM 1255 O O . SER A 1 164 ? 27.749 23.005 1.780 1.00 44.97 163 SER A O 1
ATOM 1260 N N . LEU A 1 165 ? 29.888 23.393 1.299 1.00 43.46 164 LEU A N 1
ATOM 1261 C CA . LEU A 1 165 ? 29.980 22.329 0.311 1.00 42.71 164 LEU A CA 1
ATOM 1262 C C . LEU A 1 165 ? 29.781 20.956 0.969 1.00 42.28 164 LEU A C 1
ATOM 1263 O O . LEU A 1 165 ? 29.084 20.084 0.438 1.00 41.52 164 LEU A O 1
ATOM 1268 N N . LEU A 1 166 ? 30.393 20.749 2.129 1.00 42.39 165 LEU A N 1
ATOM 1269 C CA . LEU A 1 166 ? 30.265 19.460 2.806 1.00 43.02 165 LEU A CA 1
ATOM 1270 C C . LEU A 1 166 ? 28.821 19.212 3.244 1.00 41.65 165 LEU A C 1
ATOM 1271 O O . LEU A 1 166 ? 28.291 18.083 3.089 1.00 43.61 165 LEU A O 1
ATOM 1276 N N . GLU A 1 167 ? 28.200 20.254 3.797 1.00 40.48 166 GLU A N 1
ATOM 1277 C CA . GLU A 1 167 ? 26.823 20.176 4.262 1.00 40.82 166 GLU A CA 1
ATOM 1278 C C . GLU A 1 167 ? 25.831 19.822 3.187 1.00 38.32 166 GLU A C 1
ATOM 1279 O O . GLU A 1 167 ? 24.914 19.074 3.448 1.00 40.48 166 GLU A O 1
ATOM 1285 N N . ILE A 1 168 ? 25.960 20.408 2.005 1.00 39.71 167 ILE A N 1
ATOM 1286 C CA A ILE A 1 168 ? 25.006 20.093 0.951 0.70 40.22 167 ILE A CA 1
ATOM 1287 C CA B ILE A 1 168 ? 25.062 20.116 0.883 0.30 39.66 167 ILE A CA 1
ATOM 1288 C C . ILE A 1 168 ? 25.207 18.653 0.448 1.00 40.80 167 ILE A C 1
ATOM 1289 O O . ILE A 1 168 ? 24.223 17.929 0.214 1.00 38.02 167 ILE A O 1
ATOM 1298 N N . ILE A 1 169 ? 26.449 18.204 0.358 1.00 38.99 168 ILE A N 1
ATOM 1299 C CA . ILE A 1 169 ? 26.701 16.821 -0.055 1.00 40.34 168 ILE A CA 1
ATOM 1300 C C . ILE A 1 169 ? 26.243 15.825 0.983 1.00 39.74 168 ILE A C 1
ATOM 1301 O O . ILE A 1 169 ? 25.629 14.811 0.641 1.00 39.65 168 ILE A O 1
ATOM 1306 N N . GLU A 1 170 ? 26.501 16.114 2.253 1.00 41.35 169 GLU A N 1
ATOM 1307 C CA . GLU A 1 170 ? 26.228 15.144 3.267 1.00 42.54 169 GLU A CA 1
ATOM 1308 C C . GLU A 1 170 ? 24.747 14.962 3.592 1.00 43.44 169 GLU A C 1
ATOM 1309 O O . GLU A 1 170 ? 24.344 13.907 4.075 1.00 40.55 169 GLU A O 1
ATOM 1315 N N . GLU A 1 171 ? 23.932 15.953 3.265 1.00 44.85 170 GLU A N 1
ATOM 1316 C CA . GLU A 1 171 ? 22.506 15.832 3.492 1.00 50.39 170 GLU A CA 1
ATOM 1317 C C . GLU A 1 171 ? 21.804 14.997 2.415 1.00 48.95 170 GLU A C 1
ATOM 1318 O O . GLU A 1 171 ? 20.601 14.772 2.475 1.00 48.23 170 GLU A O 1
ATOM 1324 N N . ASN A 1 172 ? 22.576 14.521 1.451 1.00 49.63 171 ASN A N 1
ATOM 1325 C CA . ASN A 1 172 ? 22.088 13.705 0.364 1.00 51.19 171 ASN A CA 1
ATOM 1326 C C . ASN A 1 172 ? 22.788 12.350 0.419 1.00 50.43 171 ASN A C 1
ATOM 1327 O O . ASN A 1 172 ? 24.003 12.266 0.206 1.00 52.80 171 ASN A O 1
ATOM 1332 N N . PRO A 1 173 ? 22.035 11.284 0.698 1.00 45.44 172 PRO A N 1
ATOM 1333 C CA . PRO A 1 173 ? 22.687 9.988 0.899 1.00 45.80 172 PRO A CA 1
ATOM 1334 C C . PRO A 1 173 ? 23.488 9.518 -0.325 1.00 49.81 172 PRO A C 1
ATOM 1335 O O . PRO A 1 173 ? 24.518 8.879 -0.161 1.00 49.74 172 PRO A O 1
ATOM 1339 N N . LYS A 1 174 ? 23.017 9.861 -1.529 1.00 51.12 173 LYS A N 1
ATOM 1340 C CA . LYS A 1 174 ? 23.748 9.623 -2.775 1.00 53.91 173 LYS A CA 1
ATOM 1341 C C . LYS A 1 174 ? 23.860 10.906 -3.566 1.00 52.22 173 LYS A C 1
ATOM 1342 O O . LYS A 1 174 ? 23.010 11.804 -3.441 1.00 51.12 173 LYS A O 1
ATOM 1348 N N . ILE A 1 175 ? 24.875 10.984 -4.425 1.00 50.92 174 ILE A N 1
ATOM 1349 C CA . ILE A 1 175 ? 24.989 12.147 -5.315 1.00 48.52 174 ILE A CA 1
ATOM 1350 C C . ILE A 1 175 ? 23.958 12.013 -6.437 1.00 48.01 174 ILE A C 1
ATOM 1351 O O . ILE A 1 175 ? 23.655 10.922 -6.842 1.00 51.76 174 ILE A O 1
ATOM 1356 N N . THR A 1 176 ? 23.386 13.129 -6.878 1.00 48.87 175 THR A N 1
ATOM 1357 C CA . THR A 1 176 ? 22.348 13.144 -7.907 1.00 48.51 175 THR A CA 1
ATOM 1358 C C . THR A 1 176 ? 22.831 14.035 -9.050 1.00 47.71 175 THR A C 1
ATOM 1359 O O . THR A 1 176 ? 23.718 14.875 -8.865 1.00 46.76 175 THR A O 1
ATOM 1363 N N . ALA A 1 177 ? 22.270 13.864 -10.242 1.00 49.27 176 ALA A N 1
ATOM 1364 C CA . ALA A 1 177 ? 22.650 14.700 -11.395 1.00 48.32 176 ALA A CA 1
ATOM 1365 C C . ALA A 1 177 ? 22.417 16.186 -11.117 1.00 50.38 176 ALA A C 1
ATOM 1366 O O . ALA A 1 177 ? 23.226 17.036 -11.488 1.00 48.99 176 ALA A O 1
ATOM 1368 N N . GLU A 1 178 ? 21.322 16.479 -10.427 1.00 51.20 177 GLU A N 1
ATOM 1369 C CA . GLU A 1 178 ? 20.937 17.840 -10.116 1.00 52.97 177 GLU A CA 1
ATOM 1370 C C . GLU A 1 178 ? 21.941 18.457 -9.157 1.00 52.27 177 GLU A C 1
ATOM 1371 O O . GLU A 1 178 ? 22.268 19.641 -9.261 1.00 51.38 177 GLU A O 1
ATOM 1377 N N . LEU A 1 179 ? 22.423 17.655 -8.220 1.00 52.37 178 LEU A N 1
ATOM 1378 C CA . LEU A 1 179 ? 23.370 18.122 -7.229 1.00 51.55 178 LEU A CA 1
ATOM 1379 C C . LEU A 1 179 ? 24.687 18.446 -7.921 1.00 49.50 178 LEU A C 1
ATOM 1380 O O . LEU A 1 179 ? 25.232 19.528 -7.746 1.00 48.49 178 LEU A O 1
ATOM 1385 N N . VAL A 1 180 ? 25.183 17.514 -8.727 1.00 47.96 179 VAL A N 1
ATOM 1386 C CA . VAL A 1 180 ? 26.449 17.719 -9.435 1.00 45.61 179 VAL A CA 1
ATOM 1387 C C . VAL A 1 180 ? 26.366 18.958 -10.330 1.00 48.80 179 VAL A C 1
ATOM 1388 O O . VAL A 1 180 ? 27.223 19.858 -10.260 1.00 47.87 179 VAL A O 1
ATOM 1392 N N . LYS A 1 181 ? 25.316 19.030 -11.148 1.00 49.52 180 LYS A N 1
ATOM 1393 C CA . LYS A 1 181 ? 25.120 20.188 -12.028 1.00 51.54 180 LYS A CA 1
ATOM 1394 C C . LYS A 1 181 ? 25.069 21.489 -11.277 1.00 49.63 180 LYS A C 1
ATOM 1395 O O . LYS A 1 181 ? 25.628 22.478 -11.735 1.00 49.58 180 LYS A O 1
ATOM 1399 N N . GLY A 1 182 ? 24.353 21.511 -10.164 1.00 46.88 181 GLY A N 1
ATOM 1400 C CA . GLY A 1 182 ? 24.148 22.745 -9.433 1.00 48.85 181 GLY A CA 1
ATOM 1401 C C . GLY A 1 182 ? 25.417 23.245 -8.775 1.00 47.78 181 GLY A C 1
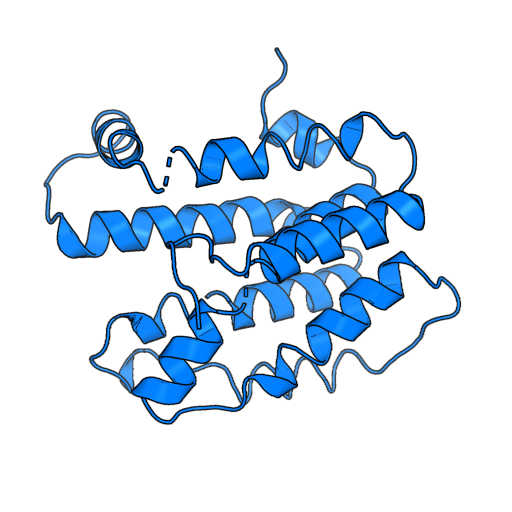ATOM 1402 O O . GLY A 1 182 ? 25.685 24.436 -8.750 1.00 50.07 181 GLY A O 1
ATOM 1403 N N . LEU A 1 183 ? 26.199 22.333 -8.230 1.00 47.81 182 LEU A N 1
ATOM 1404 C CA . LEU A 1 183 ? 27.462 22.716 -7.627 1.00 47.46 182 LEU A CA 1
ATOM 1405 C C . LEU A 1 183 ? 28.427 23.231 -8.702 1.00 47.08 182 LEU A C 1
ATOM 1406 O O . LEU A 1 183 ? 29.052 24.263 -8.526 1.00 46.83 182 LEU A O 1
ATOM 1411 N N . ARG A 1 184 ? 28.501 22.545 -9.823 1.00 46.34 183 ARG A N 1
ATOM 1412 C CA . ARG A 1 184 ? 29.392 22.966 -10.893 1.00 49.03 183 ARG A CA 1
ATOM 1413 C 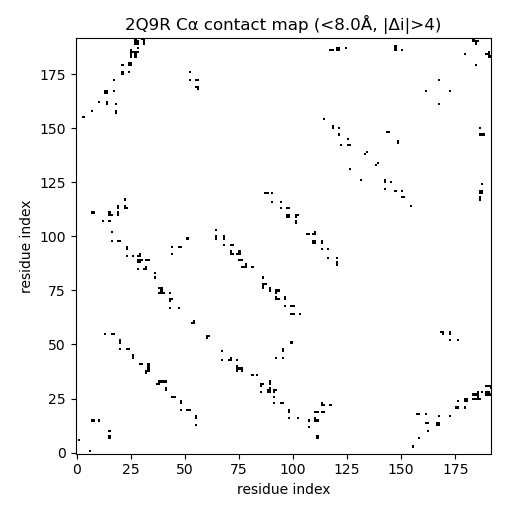C . ARG A 1 184 ? 29.029 24.351 -11.387 1.00 50.25 183 ARG A C 1
ATOM 1414 O O . ARG A 1 184 ? 29.911 25.205 -11.552 1.00 46.76 183 ARG A O 1
ATOM 1422 N N . LYS A 1 185 ? 27.739 24.553 -11.642 1.00 51.08 184 LYS A N 1
ATOM 1423 C CA . LYS A 1 185 ? 27.235 25.845 -12.121 1.00 54.33 184 LYS A CA 1
ATOM 1424 C C . LYS A 1 185 ? 27.504 26.943 -11.114 1.00 53.28 184 LYS A C 1
ATOM 1425 O O . LYS A 1 185 ? 27.974 28.010 -11.485 1.00 53.24 184 LYS A O 1
ATOM 1431 N N . ASP A 1 186 ? 27.242 26.683 -9.837 1.00 53.68 185 ASP A N 1
ATOM 1432 C CA . ASP A 1 186 ? 27.540 27.660 -8.790 1.00 54.41 185 ASP A CA 1
ATOM 1433 C C . ASP A 1 186 ? 29.015 28.085 -8.789 1.00 53.19 185 ASP A C 1
ATOM 1434 O O . ASP A 1 186 ? 29.291 29.270 -8.728 1.00 55.32 185 ASP A O 1
ATOM 1439 N N . ILE A 1 187 ? 29.931 27.115 -8.841 1.00 51.96 186 ILE A N 1
ATOM 1440 C CA . ILE A 1 187 ? 31.376 27.375 -8.729 1.00 50.70 186 ILE A CA 1
ATOM 1441 C C . ILE A 1 187 ? 31.822 28.178 -9.957 1.00 52.85 186 ILE A C 1
ATOM 1442 O O . ILE A 1 187 ? 32.520 29.183 -9.844 1.00 54.86 186 ILE A O 1
ATOM 1447 N N . ILE A 1 188 ? 31.385 27.734 -11.128 1.00 54.56 187 ILE A N 1
ATOM 1448 C CA . ILE A 1 188 ? 31.778 28.339 -12.399 1.00 55.87 187 ILE A CA 1
ATOM 1449 C C . ILE A 1 188 ? 31.203 29.721 -12.579 1.00 59.23 187 ILE A C 1
ATOM 1450 O O . ILE A 1 188 ? 31.898 30.615 -13.078 1.00 60.57 187 ILE A O 1
ATOM 1455 N N . GLU A 1 189 ? 29.981 29.938 -12.107 1.00 61.15 188 GLU A N 1
ATOM 1456 C CA . GLU A 1 189 ? 29.379 31.271 -12.188 1.00 62.55 188 GLU A CA 1
ATOM 1457 C C . GLU A 1 189 ? 29.998 32.268 -11.205 1.00 60.19 188 GLU A C 1
ATOM 1458 O O . GLU A 1 189 ? 30.147 33.438 -11.549 1.00 58.09 188 GLU A O 1
ATOM 1464 N N . THR A 1 190 ? 30.344 31.832 -9.994 1.00 56.17 189 THR A N 1
ATOM 1465 C CA . THR A 1 190 ? 31.138 32.690 -9.127 1.00 53.56 189 THR A CA 1
ATOM 1466 C C . THR A 1 190 ? 32.485 33.029 -9.789 1.00 51.55 189 THR A C 1
ATOM 1467 O O . THR A 1 190 ? 32.867 34.182 -9.848 1.00 53.31 189 THR A O 1
ATOM 1471 N N . GLY A 1 191 ? 33.203 32.027 -10.279 1.00 52.68 190 GLY A N 1
ATOM 1472 C CA . GLY A 1 191 ? 34.515 32.239 -10.933 1.00 51.66 190 GLY A CA 1
ATOM 1473 C C . GLY A 1 191 ? 35.531 32.997 -10.093 1.00 50.05 190 GLY A C 1
ATOM 1474 O O . GLY A 1 191 ? 36.286 33.835 -10.625 1.00 51.48 190 GLY A O 1
ATOM 1475 N N . VAL A 1 192 ? 35.523 32.743 -8.773 1.00 48.01 191 VAL A N 1
ATOM 1476 C CA . VAL A 1 192 ? 36.535 33.293 -7.857 1.00 45.50 191 VAL A CA 1
ATOM 1477 C C . VAL A 1 192 ? 37.260 32.105 -7.190 1.00 43.98 191 VAL A C 1
ATOM 1478 O O . VAL A 1 192 ? 36.599 31.201 -6.687 1.00 43.04 191 VAL A O 1
ATOM 1482 N N . SER A 1 193 ? 38.606 32.125 -7.208 1.00 40.68 192 SER A N 1
ATOM 1483 C CA . SER A 1 193 ? 39.412 31.006 -6.696 1.00 38.25 192 SER A CA 1
ATOM 1484 C C . SER A 1 193 ? 39.454 31.035 -5.189 1.00 39.70 192 SER A C 1
ATOM 1485 O O . SER A 1 193 ? 39.004 31.987 -4.569 1.00 36.09 192 SER A O 1
ATOM 1488 N N . ASN A 1 194 ? 40.097 30.036 -4.616 1.00 37.49 193 ASN A N 1
ATOM 1489 C CA . ASN A 1 194 ? 40.289 29.953 -3.154 1.00 36.97 193 ASN A CA 1
ATOM 1490 C C . ASN A 1 194 ? 41.154 31.014 -2.614 1.00 39.85 193 ASN A C 1
ATOM 1491 O O . ASN A 1 194 ? 41.147 31.233 -1.405 1.00 41.88 193 ASN A O 1
ATOM 1496 N N . ILE A 1 195 ? 41.889 31.704 -3.487 1.00 40.57 194 ILE A N 1
ATOM 1497 C CA . ILE A 1 195 ? 42.687 32.857 -3.054 1.00 38.62 194 ILE A CA 1
ATOM 1498 C C . ILE A 1 195 ? 42.218 34.175 -3.703 1.00 37.80 194 ILE A C 1
ATOM 1499 O O . ILE A 1 195 ? 42.969 35.181 -3.748 1.00 39.94 194 ILE A O 1
ATOM 1504 N N . GLY A 1 196 ? 40.981 34.164 -4.191 1.00 38.10 195 GLY A N 1
ATOM 1505 C CA . GLY A 1 196 ? 40.301 35.370 -4.635 1.00 40.91 195 GLY A CA 1
ATOM 1506 C C . GLY A 1 196 ? 40.562 35.805 -6.073 1.00 40.84 195 GLY A C 1
ATOM 1507 O O . GLY A 1 196 ? 40.265 36.920 -6.459 1.00 39.01 195 GLY A O 1
ATOM 1508 N N . ILE A 1 197 ? 41.130 34.919 -6.865 1.00 38.72 196 ILE A N 1
ATOM 1509 C CA . ILE A 1 197 ? 41.444 35.215 -8.259 1.00 35.57 196 ILE A CA 1
ATOM 1510 C C . ILE A 1 197 ? 40.261 35.004 -9.178 1.00 40.82 196 ILE A C 1
ATOM 1511 O O . ILE A 1 197 ? 39.564 33.953 -9.167 1.00 40.34 196 ILE A O 1
ATOM 1516 N N . SER A 1 198 ? 40.059 36.008 -10.020 1.00 43.87 197 SER A N 1
ATOM 1517 C CA . SER A 1 198 ? 39.063 35.923 -11.083 1.00 48.91 197 SER A CA 1
ATOM 1518 C C . SER A 1 198 ? 39.745 36.311 -12.418 1.00 48.53 197 SER A C 1
ATOM 1519 O O . SER A 1 198 ? 40.486 37.298 -12.490 1.00 47.93 197 SER A O 1
ATOM 1522 N N . VAL A 1 199 ? 39.541 35.524 -13.463 1.00 52.19 198 VAL A N 1
ATOM 1523 C CA . VAL A 1 199 ? 40.077 35.907 -14.793 1.00 54.11 198 VAL A CA 1
ATOM 1524 C C . VAL A 1 199 ? 38.943 36.340 -15.728 1.00 58.02 198 VAL A C 1
ATOM 1525 O O . VAL A 1 199 ? 39.188 36.917 -16.782 1.00 63.76 198 VAL A O 1
ATOM 1529 N N . ALA A 1 200 ? 37.708 36.073 -15.334 1.00 60.70 199 ALA A N 1
#

B-factor: mean 49.17, std 10.72, range [25.28, 101.35]

Foldseek 3Di:
DDDPLVLLLPADLLLLLLLLLLQLLLQLLLVVCCVVVVAADSVLLVVLSVLSLVVSVPVPDDDDLVVSLVNLVVRQDDPVVDPDPSSVVVLSSVSSSQSSVCVVVVPSVSSSCSLVSLVVSLLCVVCVPPPDPDDDPRSVVVSCVDVLVVSVVVSVVSSVLSSVDNGDDNCNSVVSSCVSVVVQAHSNGGHD

Organism: Shewanella baltica (strain OS155 / ATCC BAA-1091) (NCBI:txid325240)

Nearest PDB structures (foldseek):
  2q9r-assembly1_A-2  TM=1.005E+00  e=4.217E-24  Shewanella baltica OS155
  3f7c-assembly1_A-2  TM=7.544E-01  e=8.111E-06  Marinobacter nauticus VT8
  6z0c-assembly1_A  TM=1.779E-01  e=4.880E+00  Escherichia coli
  5sv0-assembly1_B  TM=1.945E-01  e=9.930E+00  Escherichia coli DH1
  8q72-assembly1_B  TM=1.655E-01  e=9.470E+00  Escherichia coli

Secondary structure (P-SEA, 3-state):
cccaaaaaaaccaaaaaaaaaaaaaccaaaaaaaaaaccccaaaaaaaaaaaaaaaccccccccaaaaaaaaaaaccccccccccccccccaaaaaaaaaaaaaaccaaaaaaaaaaaaaaaaaaaaacccccccaaaaaaaaacccccaaaaaaaaaaaaaaacccccaaaaaaaaaaaaaaccccccccc

Radius of gyration: 16.57 Å; Cα contacts (8 Å, |Δi|>4): 202; chains: 1; bounding box: 42×35×39 Å